Protein AF-A0A7S3NN44-F1 (afdb_monomer_lite)

Structure (mmCIF, N/CA/C/O backbone):
data_AF-A0A7S3NN44-F1
#
_entry.id   AF-A0A7S3NN44-F1
#
loop_
_atom_site.group_PDB
_atom_site.id
_atom_site.type_symbol
_atom_site.label_atom_id
_atom_site.label_alt_id
_atom_site.label_comp_id
_atom_site.label_asym_id
_atom_site.label_entity_id
_atom_site.label_seq_id
_atom_site.pdbx_PDB_ins_code
_atom_site.Cartn_x
_atom_site.Cartn_y
_atom_site.Cartn_z
_atom_site.occupancy
_atom_site.B_iso_or_equiv
_atom_site.auth_seq_id
_atom_site.auth_comp_id
_atom_site.auth_asym_id
_atom_site.auth_atom_id
_atom_site.pdbx_PDB_model_num
ATOM 1 N N . MET A 1 1 ? 10.316 -10.299 -21.339 1.00 71.69 1 MET A N 1
ATOM 2 C CA . MET A 1 1 ? 10.893 -10.496 -19.994 1.00 71.69 1 MET A CA 1
ATOM 3 C C . MET A 1 1 ? 9.792 -10.320 -18.966 1.00 71.69 1 MET A C 1
ATOM 5 O O . MET A 1 1 ? 9.072 -9.331 -19.040 1.00 71.69 1 MET A O 1
ATOM 9 N N . LEU A 1 2 ? 9.627 -11.278 -18.054 1.00 78.94 2 LEU A N 1
ATOM 10 C CA . LEU A 1 2 ? 8.636 -11.196 -16.979 1.00 78.94 2 LEU A CA 1
ATOM 11 C C . LEU A 1 2 ? 9.299 -10.657 -15.713 1.00 78.94 2 LEU A C 1
ATOM 13 O O . LEU A 1 2 ? 10.340 -11.169 -15.304 1.00 78.94 2 LEU A O 1
ATOM 17 N N . VAL A 1 3 ? 8.698 -9.635 -15.116 1.00 84.38 3 VAL A N 1
ATOM 18 C CA . VAL A 1 3 ? 9.180 -8.962 -13.909 1.00 84.38 3 VAL A CA 1
ATOM 19 C C . VAL A 1 3 ? 8.074 -9.005 -12.866 1.00 84.38 3 VAL A C 1
ATOM 21 O O . VAL A 1 3 ? 6.909 -8.789 -13.197 1.00 84.38 3 VAL A O 1
ATOM 24 N N . PHE A 1 4 ? 8.424 -9.290 -11.617 1.00 89.06 4 PHE A N 1
ATOM 25 C CA . PHE A 1 4 ? 7.470 -9.340 -10.516 1.00 89.06 4 PHE A CA 1
ATOM 26 C C . PHE A 1 4 ? 7.608 -8.079 -9.676 1.00 89.06 4 PHE A C 1
ATOM 28 O O . PHE A 1 4 ? 8.712 -7.716 -9.280 1.00 89.06 4 PHE A O 1
ATOM 35 N N . VAL A 1 5 ? 6.498 -7.406 -9.397 1.00 88.50 5 VAL A N 1
ATOM 36 C CA . VAL A 1 5 ? 6.502 -6.165 -8.620 1.00 88.50 5 VAL A CA 1
ATOM 37 C C . VAL A 1 5 ? 5.554 -6.295 -7.443 1.00 88.50 5 VAL A C 1
ATOM 39 O O . VAL A 1 5 ? 4.378 -6.603 -7.615 1.00 88.50 5 VAL A O 1
ATOM 42 N N . ARG A 1 6 ? 6.059 -6.031 -6.241 1.00 90.12 6 ARG A N 1
ATOM 43 C CA . ARG A 1 6 ? 5.271 -5.984 -5.012 1.00 90.12 6 ARG A CA 1
ATOM 44 C C . ARG A 1 6 ? 5.007 -4.530 -4.609 1.00 90.12 6 ARG A C 1
ATOM 46 O O . ARG A 1 6 ? 5.927 -3.714 -4.558 1.00 90.12 6 ARG A O 1
ATOM 53 N N . PHE A 1 7 ? 3.743 -4.235 -4.329 1.00 87.81 7 PHE A N 1
ATOM 54 C CA . PHE A 1 7 ? 3.228 -2.963 -3.822 1.00 87.81 7 PHE A CA 1
ATOM 55 C C . PHE A 1 7 ? 1.904 -3.219 -3.083 1.00 87.81 7 PHE A C 1
ATOM 57 O O . PHE A 1 7 ? 1.313 -4.285 -3.234 1.00 87.81 7 PHE A O 1
ATOM 64 N N . GLY A 1 8 ? 1.445 -2.256 -2.284 1.00 82.19 8 GLY A N 1
ATOM 65 C CA . GLY A 1 8 ? 0.231 -2.385 -1.481 1.00 82.19 8 GLY A CA 1
ATOM 66 C C . GLY A 1 8 ? 0.439 -3.276 -0.253 1.00 82.19 8 GLY A C 1
ATOM 67 O O . GLY A 1 8 ? 1.338 -3.046 0.554 1.00 82.19 8 GLY A O 1
ATOM 68 N N . ASP A 1 9 ? -0.396 -4.293 -0.093 1.00 79.06 9 ASP A N 1
ATOM 69 C CA . ASP A 1 9 ? -0.308 -5.207 1.046 1.00 79.06 9 ASP A CA 1
ATOM 70 C C . ASP A 1 9 ? 0.864 -6.190 0.879 1.00 79.06 9 ASP A C 1
ATOM 72 O O . ASP A 1 9 ? 0.951 -6.905 -0.122 1.00 79.06 9 ASP A O 1
ATOM 76 N N . LYS A 1 10 ? 1.768 -6.254 1.869 1.00 79.75 10 LYS A N 1
ATOM 77 C CA . LYS A 1 10 ? 2.906 -7.191 1.870 1.00 79.75 10 LYS A CA 1
ATOM 78 C C . LYS A 1 10 ? 2.492 -8.663 1.824 1.00 79.75 10 LYS A C 1
ATOM 80 O O . LYS A 1 10 ? 3.320 -9.476 1.403 1.00 79.75 10 LYS A O 1
ATOM 85 N N . SER A 1 11 ? 1.282 -8.997 2.280 1.00 79.94 11 SER A N 1
ATOM 86 C CA . SER A 1 11 ? 0.748 -10.364 2.292 1.00 79.94 11 SER A CA 1
ATOM 87 C C . SER A 1 11 ? 0.354 -10.860 0.895 1.00 79.94 11 SER A C 1
ATOM 89 O O . SER A 1 11 ? 0.333 -12.067 0.650 1.00 79.94 11 SER A O 1
ATOM 91 N N . LYS A 1 12 ? 0.083 -9.942 -0.044 1.00 81.56 12 LYS A N 1
ATOM 92 C CA . LYS A 1 12 ? -0.354 -10.273 -1.402 1.00 81.56 12 LYS A CA 1
ATOM 93 C C . LYS A 1 12 ? 0.812 -10.708 -2.286 1.00 81.56 12 LYS A C 1
ATOM 95 O O . LYS A 1 12 ? 1.961 -10.281 -2.133 1.00 81.56 12 LYS A O 1
ATOM 100 N N . GLU A 1 13 ? 0.496 -11.562 -3.256 1.00 85.38 13 GLU A N 1
ATOM 101 C CA . GLU A 1 13 ? 1.474 -12.002 -4.244 1.00 85.38 13 GLU A CA 1
ATOM 102 C C . GLU A 1 13 ? 1.961 -10.829 -5.114 1.00 85.38 13 GLU A C 1
ATOM 104 O O . GLU A 1 13 ? 1.172 -9.948 -5.471 1.00 85.38 13 GLU A O 1
ATOM 109 N N . PRO A 1 14 ? 3.254 -10.802 -5.494 1.00 87.06 14 PRO A N 1
ATOM 110 C CA . PRO A 1 14 ? 3.762 -9.820 -6.439 1.00 87.06 14 PRO A CA 1
ATOM 111 C C . PRO A 1 14 ? 3.017 -9.878 -7.775 1.00 87.06 14 PRO A C 1
ATOM 113 O O . PRO A 1 14 ? 2.780 -10.946 -8.339 1.00 87.06 14 PRO A O 1
ATOM 116 N N . VAL A 1 15 ? 2.733 -8.713 -8.342 1.00 86.69 15 VAL A N 1
ATOM 117 C CA . VAL A 1 15 ? 2.124 -8.603 -9.661 1.00 86.69 15 VAL A CA 1
ATOM 118 C C . VAL A 1 15 ? 3.152 -8.954 -10.729 1.00 86.69 15 VAL A C 1
ATOM 120 O O . VAL A 1 15 ? 4.187 -8.299 -10.852 1.00 86.69 15 VAL A O 1
ATOM 123 N N . MET A 1 16 ? 2.844 -9.967 -11.537 1.00 87.00 16 MET A N 1
ATOM 124 C CA . MET A 1 16 ? 3.628 -10.308 -12.721 1.00 87.00 16 MET A CA 1
ATOM 125 C C . MET A 1 16 ? 3.337 -9.326 -13.856 1.00 87.00 16 MET A C 1
ATOM 127 O O . MET A 1 16 ? 2.182 -9.103 -14.222 1.00 87.00 16 MET A O 1
ATOM 131 N N . LEU A 1 17 ? 4.392 -8.779 -14.448 1.00 78.88 17 LEU A N 1
ATOM 132 C CA . LEU A 1 17 ? 4.319 -7.794 -15.517 1.00 78.88 17 LEU A CA 1
ATOM 133 C C . LEU A 1 17 ? 5.283 -8.144 -16.641 1.00 78.88 17 LEU A C 1
ATOM 135 O O . LEU A 1 17 ? 6.355 -8.706 -16.421 1.00 78.88 17 LEU A O 1
ATOM 139 N N . ASN A 1 18 ? 4.909 -7.787 -17.864 1.00 77.06 18 ASN A N 1
ATOM 140 C CA . ASN A 1 18 ? 5.749 -8.004 -19.030 1.00 77.06 18 ASN A CA 1
ATOM 141 C C . ASN A 1 18 ? 6.536 -6.731 -19.352 1.00 77.06 18 ASN A C 1
ATOM 143 O O . ASN A 1 18 ? 5.965 -5.763 -19.839 1.00 77.06 18 ASN A O 1
ATOM 147 N N . ALA A 1 19 ? 7.851 -6.755 -19.147 1.00 66.38 19 ALA A N 1
ATOM 148 C CA . ALA A 1 19 ? 8.748 -5.643 -19.465 1.00 66.38 19 ALA A CA 1
ATOM 149 C C . ALA A 1 19 ? 8.978 -5.442 -20.980 1.00 66.38 19 ALA A C 1
ATOM 151 O O . ALA A 1 19 ? 9.789 -4.610 -21.379 1.00 66.38 19 ALA A O 1
ATOM 152 N N . ASN A 1 20 ? 8.288 -6.203 -21.840 1.00 68.06 20 ASN A N 1
ATOM 153 C CA . ASN A 1 20 ? 8.284 -5.961 -23.283 1.00 68.06 20 ASN A CA 1
ATOM 154 C C . ASN A 1 20 ? 7.407 -4.758 -23.692 1.00 68.06 20 ASN A C 1
ATOM 156 O O . ASN A 1 20 ? 7.461 -4.374 -24.859 1.00 68.06 20 ASN A O 1
ATOM 160 N N . CYS A 1 21 ? 6.608 -4.167 -22.792 1.00 64.69 21 CYS A N 1
ATOM 161 C CA . CYS A 1 21 ? 5.973 -2.872 -23.053 1.00 64.69 21 CYS A CA 1
ATOM 162 C C . CYS A 1 21 ? 6.987 -1.723 -22.928 1.00 64.69 21 CYS A C 1
ATOM 164 O O . CYS A 1 21 ? 8.031 -1.862 -22.289 1.00 64.69 21 CYS A O 1
ATOM 166 N N . ASP A 1 22 ? 6.692 -0.582 -23.556 1.00 63.97 22 ASP A N 1
ATOM 167 C CA . ASP A 1 22 ? 7.477 0.636 -23.352 1.00 63.97 22 ASP A CA 1
ATOM 168 C C . ASP A 1 22 ? 7.563 0.947 -21.856 1.00 63.97 22 ASP A C 1
ATOM 170 O O . ASP A 1 22 ? 6.548 0.951 -21.167 1.00 63.97 22 ASP A O 1
ATOM 174 N N . CYS A 1 23 ? 8.763 1.191 -21.332 1.00 67.31 23 CYS A N 1
ATOM 175 C CA . CYS A 1 23 ? 8.961 1.280 -19.884 1.00 67.31 23 CYS A CA 1
ATOM 176 C C . CYS A 1 23 ? 8.265 2.489 -19.240 1.00 67.31 23 CYS A C 1
ATOM 178 O O . CYS A 1 23 ? 7.946 2.442 -18.057 1.00 67.31 23 CYS A O 1
ATOM 180 N N . ASP A 1 24 ? 7.961 3.518 -20.032 1.00 65.38 24 ASP A N 1
ATOM 181 C CA . ASP A 1 24 ? 7.076 4.617 -19.631 1.00 65.38 24 ASP A CA 1
ATOM 182 C C . ASP A 1 24 ? 5.651 4.099 -19.386 1.00 65.38 24 ASP A C 1
ATOM 184 O O . ASP A 1 24 ? 5.071 4.316 -18.329 1.00 65.38 24 ASP A O 1
ATOM 188 N N . ILE A 1 25 ? 5.133 3.286 -20.313 1.00 73.88 25 ILE A N 1
ATOM 189 C CA . ILE A 1 25 ? 3.834 2.611 -20.183 1.00 73.88 25 ILE A CA 1
ATOM 190 C C . ILE A 1 25 ? 3.861 1.607 -19.022 1.00 73.88 25 ILE A C 1
ATOM 192 O O . ILE A 1 25 ? 2.864 1.448 -18.324 1.00 73.88 25 ILE A O 1
ATOM 196 N N . PHE A 1 26 ? 4.989 0.928 -18.800 1.00 75.38 26 PHE A N 1
ATOM 197 C CA . PHE A 1 26 ? 5.185 0.011 -17.676 1.00 75.38 26 PHE A CA 1
ATOM 198 C C . PHE A 1 26 ? 5.068 0.733 -16.330 1.00 75.38 26 PHE A C 1
ATOM 200 O O . PHE A 1 26 ? 4.289 0.303 -15.481 1.00 75.38 26 PHE A O 1
ATOM 207 N N . LEU A 1 27 ? 5.811 1.830 -16.148 1.00 76.69 27 LEU A N 1
ATOM 208 C CA . LEU A 1 27 ? 5.773 2.647 -14.936 1.00 76.69 27 LEU A CA 1
ATOM 209 C C . LEU A 1 27 ? 4.377 3.231 -14.715 1.00 76.69 27 LEU A C 1
ATOM 211 O O . LEU A 1 27 ? 3.802 3.021 -13.649 1.00 76.69 27 LEU A O 1
ATOM 215 N N . ASP A 1 28 ? 3.789 3.857 -15.735 1.00 76.94 28 ASP A N 1
ATOM 216 C CA . ASP A 1 28 ? 2.441 4.428 -15.663 1.00 76.94 28 ASP A CA 1
ATOM 217 C C . ASP A 1 28 ? 1.382 3.373 -15.322 1.00 76.94 28 ASP A C 1
ATOM 219 O O . ASP A 1 28 ? 0.484 3.612 -14.511 1.00 76.94 28 ASP A O 1
ATOM 223 N N . PHE A 1 29 ? 1.474 2.180 -15.917 1.00 79.06 29 PHE A N 1
ATOM 224 C CA . PHE A 1 29 ? 0.557 1.080 -15.634 1.00 79.06 29 PHE A CA 1
ATOM 225 C C . PHE A 1 29 ? 0.664 0.613 -14.180 1.00 79.06 29 PHE A C 1
ATOM 227 O O . PHE A 1 29 ? -0.356 0.440 -13.510 1.00 79.06 29 PHE A O 1
ATOM 234 N N . ILE A 1 30 ? 1.888 0.424 -13.685 1.00 79.75 30 ILE A N 1
ATOM 235 C CA . ILE A 1 30 ? 2.142 0.006 -12.303 1.00 79.75 30 ILE A CA 1
ATOM 236 C C . ILE A 1 30 ? 1.647 1.054 -11.331 1.00 79.75 30 ILE A C 1
ATOM 238 O O . ILE A 1 30 ? 1.011 0.703 -10.346 1.00 79.75 30 ILE A O 1
ATOM 242 N N . LEU A 1 31 ? 1.887 2.327 -11.626 1.00 78.44 31 LEU A N 1
ATOM 243 C CA . LEU A 1 31 ? 1.421 3.436 -10.812 1.00 78.44 31 LEU A CA 1
ATOM 244 C C . LEU A 1 31 ? -0.099 3.471 -10.746 1.00 78.44 31 LEU A C 1
ATOM 246 O O . LEU A 1 31 ? -0.653 3.481 -9.653 1.00 78.44 31 LEU A O 1
ATOM 250 N N . ARG A 1 32 ? -0.791 3.387 -11.888 1.00 79.75 32 ARG A N 1
ATOM 251 C CA . ARG A 1 32 ? -2.261 3.306 -11.911 1.00 79.75 32 ARG A CA 1
ATOM 252 C C . ARG A 1 32 ? -2.773 2.109 -11.119 1.00 79.75 32 ARG A C 1
ATOM 254 O O . ARG A 1 32 ? -3.763 2.233 -10.402 1.00 79.75 32 ARG A O 1
ATOM 261 N N . LYS A 1 33 ? -2.112 0.955 -11.238 1.00 82.44 33 LYS A N 1
ATOM 262 C CA . LYS A 1 33 ? -2.494 -0.253 -10.505 1.00 82.44 33 LYS A CA 1
ATOM 263 C C . LYS A 1 33 ? -2.249 -0.105 -9.001 1.00 82.44 33 LYS A C 1
ATOM 265 O O . LYS A 1 33 ? -3.148 -0.417 -8.230 1.00 82.44 33 LYS A O 1
ATOM 270 N N . ALA A 1 34 ? -1.097 0.420 -8.597 1.00 79.56 34 ALA A N 1
ATOM 271 C CA . ALA A 1 34 ? -0.750 0.682 -7.205 1.00 79.56 34 ALA A CA 1
ATOM 272 C C . ALA A 1 34 ? -1.694 1.706 -6.571 1.00 79.56 34 ALA A C 1
ATOM 274 O O . ALA A 1 34 ? -2.226 1.450 -5.500 1.00 79.56 34 ALA A O 1
ATOM 275 N N . VAL A 1 35 ? -1.976 2.817 -7.258 1.00 78.88 35 VAL A N 1
ATOM 276 C CA . VAL A 1 35 ? -2.961 3.811 -6.810 1.00 78.88 35 VAL A CA 1
ATOM 277 C C . VAL A 1 35 ? -4.332 3.161 -6.653 1.00 78.88 35 VAL A C 1
ATOM 279 O O . VAL A 1 35 ? -4.926 3.284 -5.592 1.00 78.88 35 VAL A O 1
ATOM 282 N N . LYS A 1 36 ? -4.810 2.401 -7.646 1.00 82.19 36 LYS A N 1
ATOM 283 C CA . LYS A 1 36 ? -6.123 1.743 -7.578 1.00 82.19 36 LYS A CA 1
ATOM 284 C C . LYS A 1 36 ? -6.219 0.719 -6.443 1.00 82.19 36 LYS A C 1
ATOM 286 O O . LYS A 1 36 ? -7.221 0.689 -5.733 1.00 82.19 36 LYS A O 1
ATOM 291 N N . GLU A 1 37 ? -5.220 -0.149 -6.292 1.00 79.44 37 GLU A N 1
ATOM 292 C CA . GLU A 1 37 ? -5.214 -1.165 -5.233 1.00 79.44 37 GLU A CA 1
ATOM 293 C C . GLU A 1 37 ? -5.135 -0.524 -3.853 1.00 79.44 37 GLU A C 1
ATOM 295 O O . GLU A 1 37 ? -5.861 -0.934 -2.948 1.00 79.44 37 GLU A O 1
ATOM 300 N N . THR A 1 38 ? -4.327 0.524 -3.704 1.00 71.62 38 THR A N 1
ATOM 301 C CA . THR A 1 38 ? -4.251 1.253 -2.446 1.00 71.62 38 THR A CA 1
ATOM 302 C C . THR A 1 38 ? -5.505 2.085 -2.186 1.00 71.62 38 THR A C 1
ATOM 304 O O . THR A 1 38 ? -5.937 2.148 -1.048 1.00 71.62 38 THR A O 1
ATOM 307 N N . GLU A 1 39 ? -6.157 2.685 -3.183 1.00 77.38 39 GLU A N 1
ATOM 308 C CA . GLU A 1 39 ? -7.447 3.363 -2.985 1.00 77.38 39 GLU A CA 1
ATOM 309 C C . GLU A 1 39 ? -8.536 2.384 -2.541 1.00 77.38 39 GLU A C 1
ATOM 311 O O . GLU A 1 39 ? -9.288 2.680 -1.613 1.00 77.38 39 GLU A O 1
ATOM 316 N N . SER A 1 40 ? -8.604 1.205 -3.170 1.00 80.62 40 SER A N 1
ATOM 317 C CA . SER A 1 40 ? -9.497 0.127 -2.729 1.00 80.62 40 SER A CA 1
ATOM 318 C C . SER A 1 40 ? -9.208 -0.245 -1.277 1.00 80.62 40 SER A C 1
ATOM 320 O O . SER A 1 40 ? -10.122 -0.317 -0.462 1.00 80.62 40 SER A O 1
ATOM 322 N N . PHE A 1 41 ? -7.927 -0.394 -0.939 1.00 73.8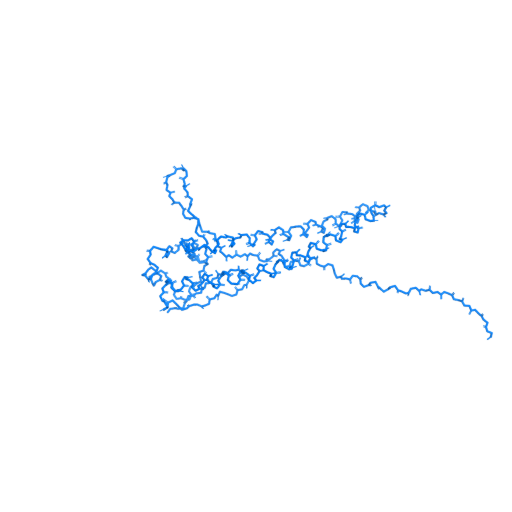8 41 PHE A N 1
ATOM 323 C CA . PHE A 1 41 ? -7.492 -0.697 0.416 1.00 73.88 41 PHE A CA 1
ATOM 324 C C . PHE A 1 41 ? -7.818 0.426 1.410 1.00 73.88 41 PHE A C 1
ATOM 326 O O . PHE A 1 41 ? -8.329 0.157 2.489 1.00 73.88 41 PHE A O 1
ATOM 333 N N . ALA A 1 42 ? -7.575 1.689 1.062 1.00 72.94 42 ALA A N 1
ATOM 334 C CA . ALA A 1 42 ? -7.862 2.835 1.913 1.00 72.94 42 ALA A CA 1
ATOM 335 C C . ALA A 1 42 ? -9.357 2.917 2.234 1.00 72.94 42 ALA A C 1
ATOM 337 O O . ALA A 1 42 ? -9.705 3.165 3.381 1.00 72.94 42 ALA A O 1
ATOM 338 N N . ARG A 1 43 ? -10.231 2.621 1.261 1.00 79.12 43 ARG A N 1
ATOM 339 C CA . ARG A 1 43 ? -11.682 2.527 1.484 1.00 79.12 43 ARG A CA 1
ATOM 340 C C . ARG A 1 43 ? -12.055 1.372 2.409 1.00 79.12 43 ARG A C 1
ATOM 342 O O . ARG A 1 43 ? -12.865 1.555 3.309 1.00 79.12 43 ARG A O 1
ATOM 349 N N . GLU A 1 44 ? -11.465 0.193 2.213 1.00 79.19 44 GLU A N 1
ATOM 350 C CA . GLU A 1 44 ? -11.665 -0.945 3.123 1.00 79.19 44 GLU A CA 1
ATOM 351 C C . GLU A 1 44 ? -11.235 -0.594 4.555 1.00 79.19 44 GLU A C 1
ATOM 353 O O . GLU A 1 44 ? -11.968 -0.866 5.502 1.00 79.19 44 GLU A O 1
ATOM 358 N N . ARG A 1 45 ? -10.088 0.074 4.721 1.00 72.75 45 ARG A N 1
ATOM 359 C CA . ARG A 1 45 ? -9.581 0.485 6.037 1.00 72.75 45 ARG A CA 1
ATOM 360 C C . ARG A 1 45 ? -10.362 1.634 6.654 1.00 72.75 45 ARG A C 1
ATOM 362 O O . ARG A 1 45 ? -10.487 1.673 7.867 1.00 72.75 45 ARG A O 1
ATOM 369 N N . GLU A 1 46 ? -10.877 2.564 5.860 1.00 77.06 46 GLU A N 1
ATOM 370 C CA . GLU A 1 46 ? -11.758 3.625 6.352 1.00 77.06 46 GLU A CA 1
ATOM 371 C C . GLU A 1 46 ? -13.043 3.023 6.929 1.00 77.06 46 GLU A C 1
ATOM 373 O O . GLU A 1 46 ? -13.475 3.422 8.008 1.00 77.06 46 GLU A O 1
ATOM 378 N N . ASN A 1 47 ? -13.593 1.992 6.281 1.00 80.38 47 ASN A N 1
ATOM 379 C CA . ASN A 1 47 ? -14.729 1.246 6.820 1.00 80.38 47 ASN A CA 1
ATOM 380 C C . ASN A 1 47 ? -14.376 0.549 8.141 1.00 80.38 47 ASN A C 1
ATOM 382 O O . ASN A 1 47 ? -15.095 0.721 9.121 1.00 80.38 47 ASN A O 1
ATOM 386 N N . GLU A 1 48 ? -13.249 -0.164 8.207 1.00 78.00 48 GLU A N 1
ATOM 387 C CA . GLU A 1 48 ? -12.799 -0.800 9.454 1.00 78.00 48 GLU A CA 1
ATOM 388 C C . GLU A 1 48 ? -12.493 0.218 10.561 1.00 78.00 48 GLU A C 1
ATOM 390 O O . GLU A 1 48 ? -12.804 -0.013 11.726 1.00 78.00 48 GLU A O 1
ATOM 395 N N . MET A 1 49 ? -11.914 1.369 10.218 1.00 74.88 49 MET A N 1
ATOM 396 C CA . MET A 1 49 ? -11.659 2.454 11.161 1.00 74.88 49 MET A CA 1
ATOM 397 C C . MET A 1 49 ? -12.972 3.015 11.710 1.00 74.88 49 MET A C 1
ATOM 399 O O . MET A 1 49 ? -13.059 3.258 12.910 1.00 74.88 49 MET A O 1
ATOM 403 N N . ASN A 1 50 ? -13.991 3.186 10.865 1.00 78.44 50 ASN A N 1
ATOM 404 C CA . ASN A 1 50 ? -15.317 3.629 11.292 1.00 78.44 50 ASN A CA 1
ATOM 405 C C . ASN A 1 50 ? -15.992 2.596 12.209 1.00 78.44 50 ASN A C 1
ATOM 407 O O . ASN A 1 50 ? -16.623 2.976 13.195 1.00 78.44 50 ASN A O 1
ATOM 411 N N . GLU A 1 51 ? -15.833 1.300 11.925 1.00 83.06 51 GLU A N 1
ATOM 412 C CA . GLU A 1 51 ? -16.306 0.216 12.796 1.00 83.06 51 GLU A CA 1
ATOM 413 C C . GLU A 1 51 ? -15.594 0.240 14.154 1.00 83.06 51 GLU A C 1
ATOM 415 O O . GLU A 1 51 ? -16.246 0.226 15.198 1.00 83.06 51 GLU A O 1
ATOM 420 N N . ILE A 1 52 ? -14.264 0.352 14.147 1.00 75.75 52 ILE A N 1
ATOM 421 C CA . ILE A 1 52 ? -13.443 0.474 15.353 1.00 75.75 52 ILE A CA 1
ATOM 422 C C . ILE A 1 52 ? -13.833 1.718 16.160 1.00 75.75 52 ILE A C 1
ATOM 424 O O . ILE A 1 52 ? -13.970 1.645 17.378 1.00 75.75 52 ILE A O 1
ATOM 428 N N . GLU A 1 53 ? -14.039 2.862 15.508 1.00 78.38 53 GLU A N 1
ATOM 429 C CA . GLU A 1 53 ? -14.423 4.104 16.177 1.00 78.38 53 GLU A CA 1
ATOM 430 C C . GLU A 1 53 ? -15.824 4.006 16.795 1.00 78.38 53 GLU A C 1
ATOM 432 O O . GLU A 1 53 ? -16.050 4.524 17.890 1.00 78.38 53 GLU A O 1
ATOM 437 N N . ALA A 1 54 ? -16.755 3.311 16.137 1.00 82.88 54 ALA A N 1
ATOM 438 C CA . ALA A 1 54 ? -18.073 3.034 16.697 1.00 82.88 54 ALA A CA 1
ATOM 439 C C . ALA A 1 54 ? -17.980 2.150 17.952 1.00 82.88 54 ALA A C 1
ATOM 441 O O . ALA A 1 54 ? -18.608 2.472 18.962 1.00 82.88 54 ALA A O 1
ATOM 442 N N . VAL A 1 55 ? -17.160 1.091 17.916 1.00 80.81 55 VAL A N 1
ATOM 443 C CA . VAL A 1 55 ? -16.903 0.223 19.080 1.00 80.81 55 VAL A CA 1
ATOM 444 C C . VAL A 1 55 ? -16.250 1.015 20.209 1.00 80.81 55 VAL A C 1
ATOM 446 O O . VAL A 1 55 ? -16.725 0.965 21.338 1.00 80.81 55 VAL A O 1
ATOM 449 N N . LEU A 1 56 ? -15.224 1.812 19.910 1.00 78.44 56 LEU A N 1
ATOM 450 C CA . LEU A 1 56 ? -14.515 2.614 20.905 1.00 78.44 56 LEU A CA 1
ATOM 451 C C . LEU A 1 56 ? -15.446 3.634 21.578 1.00 78.44 56 LEU A C 1
ATOM 453 O O . LEU A 1 56 ? -15.425 3.775 22.797 1.00 78.44 56 LEU A O 1
ATOM 457 N N . LYS A 1 57 ? -16.315 4.309 20.812 1.00 82.56 57 LYS A N 1
ATOM 458 C CA . LYS A 1 57 ? -17.333 5.219 21.368 1.00 82.56 57 LYS A CA 1
ATOM 459 C C . LYS A 1 57 ? -18.339 4.487 22.253 1.00 82.56 57 LYS A C 1
ATOM 461 O O . LYS A 1 57 ? -18.718 5.015 23.296 1.00 82.56 57 LYS A O 1
ATOM 466 N N . GLN A 1 58 ? -18.765 3.291 21.848 1.00 82.94 58 GLN A N 1
ATOM 467 C CA . GLN A 1 58 ? -19.674 2.475 22.646 1.00 82.94 58 GLN A CA 1
ATOM 468 C C . GLN A 1 58 ? -19.011 2.027 23.955 1.00 82.94 58 GLN A C 1
ATOM 470 O O . GLN A 1 58 ? -19.594 2.223 25.016 1.00 82.94 58 GLN A O 1
ATOM 475 N N . GLU A 1 59 ? -17.795 1.482 23.901 1.00 78.12 59 GLU A N 1
ATOM 476 C CA . GLU A 1 59 ? -17.078 1.013 25.089 1.00 78.12 59 GLU A CA 1
ATOM 477 C C . GLU A 1 59 ? -16.751 2.150 26.060 1.00 78.12 59 GLU A C 1
ATOM 479 O O . GLU A 1 59 ? -16.897 1.964 27.266 1.00 78.12 59 GLU A O 1
ATOM 484 N N . ILE A 1 60 ? -16.377 3.338 25.565 1.00 78.94 60 ILE A N 1
ATOM 485 C CA . ILE A 1 60 ? -16.180 4.529 26.408 1.00 78.94 60 ILE A CA 1
ATOM 486 C C . ILE A 1 60 ? -17.491 4.917 27.099 1.00 78.94 60 ILE A C 1
ATOM 488 O O . ILE A 1 60 ? -17.503 5.095 28.314 1.00 78.94 60 ILE A O 1
ATOM 492 N N . SER A 1 61 ? -18.606 4.977 26.363 1.00 81.75 61 SER A N 1
ATOM 493 C CA . SER A 1 61 ? -19.913 5.311 26.943 1.00 81.75 61 SER A CA 1
ATOM 494 C C . SER A 1 61 ? -20.380 4.273 27.970 1.00 81.75 61 SER A C 1
ATOM 496 O O . SER A 1 61 ? -20.925 4.633 29.012 1.00 81.75 61 SER A O 1
ATOM 498 N N . GLU A 1 62 ? -20.136 2.984 27.720 1.00 79.38 62 GLU A N 1
ATOM 499 C CA . GLU A 1 62 ? -20.400 1.916 28.687 1.00 79.38 62 GLU A CA 1
ATOM 500 C C . GLU A 1 62 ? -19.490 2.023 29.916 1.00 79.38 62 GLU A C 1
ATOM 502 O O . GLU A 1 62 ? -19.923 1.737 31.027 1.00 79.38 62 GLU A O 1
ATOM 507 N N 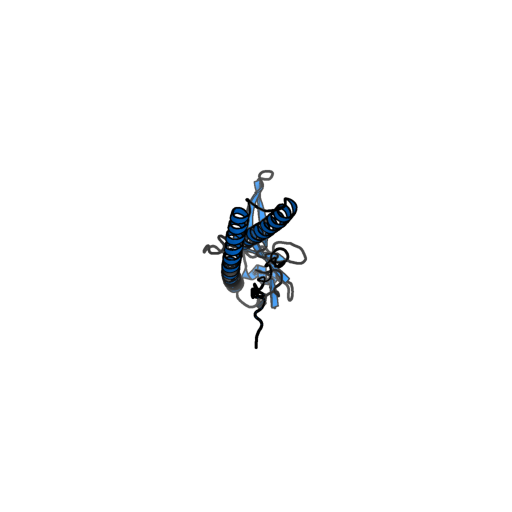. LEU A 1 63 ? -18.233 2.435 29.755 1.00 73.06 63 LEU A N 1
ATOM 508 C CA . LEU A 1 63 ? -17.312 2.616 30.875 1.00 73.06 63 L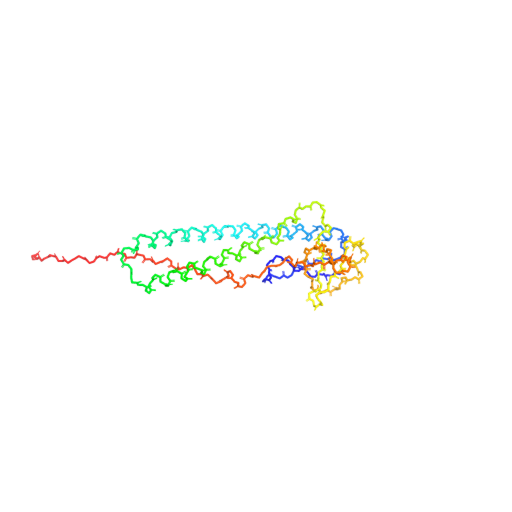EU A CA 1
ATOM 509 C C . LEU A 1 63 ? -17.729 3.805 31.752 1.00 73.06 63 LEU A C 1
ATOM 511 O O . LEU A 1 63 ? -17.754 3.661 32.971 1.00 73.06 63 LEU A O 1
ATOM 515 N N . GLU A 1 64 ? -18.141 4.922 31.147 1.00 75.19 64 GLU A N 1
ATOM 516 C CA . GLU A 1 64 ? -18.687 6.098 31.843 1.00 75.19 64 GLU A CA 1
ATOM 517 C C . GLU A 1 64 ? -20.011 5.781 32.563 1.00 75.19 64 GLU A C 1
ATOM 519 O O . GLU A 1 64 ? -20.215 6.173 33.711 1.00 75.19 64 GLU A O 1
ATOM 524 N N . ALA A 1 65 ? -20.908 5.014 31.933 1.00 72.31 65 ALA A N 1
ATOM 525 C CA . ALA A 1 65 ? -22.198 4.649 32.523 1.00 72.31 65 ALA A CA 1
ATOM 526 C C . ALA A 1 65 ? -22.076 3.703 33.731 1.00 72.31 65 ALA A C 1
ATOM 528 O O . ALA A 1 65 ? -22.947 3.691 34.601 1.00 72.31 65 ALA A O 1
ATOM 529 N N . VAL A 1 66 ? -21.013 2.898 33.787 1.00 65.00 66 VAL A N 1
ATOM 530 C CA . VAL A 1 66 ? -20.789 1.910 34.853 1.00 65.00 66 VAL A CA 1
ATOM 531 C C . VAL A 1 66 ? -19.708 2.392 35.846 1.00 65.00 66 VAL A C 1
ATOM 533 O O . VAL A 1 66 ? -19.395 1.710 36.823 1.00 65.00 66 VAL A O 1
ATOM 536 N N . GLU A 1 67 ? -19.202 3.622 35.688 1.00 59.19 67 GLU A N 1
ATOM 537 C CA . GLU A 1 67 ? -18.186 4.233 36.561 1.00 59.19 67 GLU A CA 1
ATOM 538 C C . GLU A 1 67 ? -18.650 4.401 38.025 1.00 59.19 67 GLU A C 1
ATOM 540 O O . GLU A 1 67 ? -17.837 4.619 38.920 1.00 59.19 67 GLU A O 1
ATOM 545 N N . GLN A 1 68 ? -19.946 4.212 38.296 1.00 55.72 68 GLN A N 1
ATOM 546 C CA . GLN A 1 68 ? -20.520 4.220 39.643 1.00 55.72 68 GLN A CA 1
ATOM 547 C C . GLN A 1 68 ? -20.512 2.853 40.366 1.00 55.72 68 GLN A C 1
ATOM 549 O O . GLN A 1 68 ? -20.837 2.829 41.551 1.00 55.72 68 GLN A O 1
ATOM 554 N N . CYS A 1 69 ? -20.134 1.732 39.721 1.00 53.78 69 CYS A N 1
ATOM 555 C CA . CYS A 1 69 ? -20.300 0.379 40.301 1.00 53.78 69 CYS A CA 1
ATOM 556 C C . CYS A 1 69 ? -19.188 -0.668 40.007 1.00 53.78 69 CYS A C 1
ATOM 558 O O . CYS A 1 69 ? -19.398 -1.834 40.336 1.00 53.78 69 CYS A O 1
ATOM 560 N N . ILE A 1 70 ? -18.043 -0.327 39.394 1.00 57.84 70 ILE A N 1
ATOM 561 C CA . ILE A 1 70 ? -17.040 -1.325 38.932 1.00 57.84 70 ILE A CA 1
ATOM 562 C C . ILE A 1 70 ? -15.829 -1.485 39.875 1.00 57.84 70 ILE A C 1
ATOM 564 O O . ILE A 1 70 ? -15.242 -0.497 40.316 1.00 57.84 70 ILE A O 1
ATOM 568 N N . ASP A 1 71 ? -15.411 -2.741 40.092 1.00 64.38 71 ASP A N 1
ATOM 569 C CA . ASP A 1 71 ? -14.135 -3.150 40.705 1.00 64.38 71 ASP A CA 1
ATOM 570 C C . ASP A 1 71 ? -12.915 -2.711 39.865 1.00 64.38 71 ASP A C 1
ATOM 572 O O . ASP A 1 71 ? -12.889 -2.825 38.638 1.00 64.38 71 ASP A O 1
ATOM 576 N N . THR A 1 72 ? -11.847 -2.244 40.517 1.00 71.75 72 THR A N 1
ATOM 577 C CA . THR A 1 72 ? -10.664 -1.639 39.862 1.00 71.75 72 THR A CA 1
ATOM 578 C C . THR A 1 72 ? -9.995 -2.524 38.800 1.00 71.75 72 THR A C 1
ATOM 580 O O . THR A 1 72 ? -9.453 -2.008 37.822 1.00 71.75 72 THR A O 1
ATOM 583 N N . THR A 1 73 ? -10.078 -3.848 38.933 1.00 72.81 73 THR A N 1
ATOM 584 C CA . THR A 1 73 ? -9.503 -4.835 38.005 1.00 72.81 73 THR A CA 1
ATOM 585 C C . THR A 1 73 ? -10.240 -4.933 36.667 1.00 72.81 73 THR A C 1
ATOM 587 O O . THR A 1 73 ? -9.595 -5.070 35.626 1.00 72.81 73 THR A O 1
ATOM 590 N N . GLU A 1 74 ? -11.570 -4.824 36.648 1.00 70.44 74 GLU A N 1
ATOM 591 C CA . GLU A 1 74 ? -12.346 -4.802 35.398 1.00 70.44 74 GLU A CA 1
ATOM 592 C C . GLU A 1 74 ? -12.107 -3.499 34.625 1.00 70.44 74 GLU A C 1
ATOM 594 O O . GLU A 1 74 ? -12.019 -3.503 33.393 1.00 70.44 74 GLU A O 1
ATOM 599 N N . LYS A 1 75 ? -11.914 -2.385 35.346 1.00 69.50 75 LYS A N 1
ATOM 600 C CA . LYS A 1 75 ? -11.539 -1.097 34.746 1.00 69.50 75 LYS A CA 1
ATOM 601 C C . LYS A 1 75 ? -10.175 -1.185 34.057 1.00 69.50 75 LYS A C 1
ATOM 603 O O . LYS A 1 75 ? -10.046 -0.760 32.913 1.00 69.50 75 LYS A O 1
ATOM 608 N N . GLU A 1 76 ? -9.178 -1.795 34.699 1.00 76.69 76 GLU A N 1
ATOM 609 C CA . GLU A 1 76 ? -7.850 -2.001 34.100 1.00 76.69 76 GLU A CA 1
ATOM 610 C C . GLU A 1 76 ? -7.881 -2.886 32.845 1.00 76.69 76 GLU A C 1
ATOM 612 O O . GLU A 1 76 ? -7.164 -2.615 31.878 1.00 76.69 76 GLU A O 1
ATOM 617 N N . GLN A 1 77 ? -8.710 -3.935 32.825 1.00 77.06 77 GLN A N 1
ATOM 618 C CA . GLN A 1 77 ? -8.862 -4.790 31.644 1.00 77.06 77 GLN A CA 1
ATOM 619 C C . GLN A 1 77 ? -9.496 -4.037 30.469 1.00 77.06 77 GLN A C 1
ATOM 621 O O . GLN A 1 77 ? -8.980 -4.121 29.353 1.00 77.06 77 GLN A O 1
ATOM 626 N N . LYS A 1 78 ? -10.551 -3.250 30.720 1.00 73.31 78 LYS A N 1
ATOM 627 C CA . LYS A 1 78 ? -11.179 -2.414 29.687 1.00 73.31 78 LYS A CA 1
ATOM 628 C C . LYS A 1 78 ? -10.234 -1.335 29.153 1.00 73.31 78 LYS A C 1
ATOM 630 O O . LYS A 1 78 ? -10.176 -1.117 27.949 1.00 73.31 78 LYS A O 1
ATOM 635 N N . VAL A 1 79 ? -9.431 -0.702 30.012 1.00 77.94 79 VAL A N 1
ATOM 636 C CA . VAL A 1 79 ? -8.427 0.288 29.572 1.00 77.94 79 VAL A CA 1
ATOM 637 C C . VAL A 1 79 ? -7.389 -0.348 28.642 1.00 77.94 79 VAL A C 1
ATOM 639 O O . VAL A 1 79 ? -7.092 0.210 27.589 1.00 77.94 79 VAL A O 1
ATOM 642 N N . LYS A 1 80 ? -6.892 -1.552 28.958 1.00 79.50 80 LYS A N 1
ATOM 643 C CA . LYS A 1 80 ? -5.963 -2.281 28.072 1.00 79.50 80 LYS A CA 1
ATOM 644 C C . LYS A 1 80 ? -6.592 -2.641 26.723 1.00 79.50 80 LYS A C 1
ATOM 646 O O . LYS A 1 80 ? -5.906 -2.599 25.700 1.00 79.50 80 LYS A O 1
ATOM 651 N N . GLN A 1 81 ? -7.880 -2.986 26.708 1.00 77.56 81 GLN A N 1
ATOM 652 C CA . GLN A 1 81 ? -8.622 -3.218 25.466 1.00 77.56 81 GLN A CA 1
ATOM 653 C C . GLN A 1 81 ? -8.705 -1.931 24.633 1.00 77.56 81 GLN A C 1
ATOM 655 O O . GLN A 1 81 ? -8.295 -1.940 23.474 1.00 77.56 81 GLN A O 1
ATOM 660 N N . LEU A 1 82 ? -9.081 -0.799 25.230 1.00 76.81 82 LEU A N 1
ATOM 661 C CA . LEU A 1 82 ? -9.119 0.497 24.539 1.00 76.81 82 LEU A CA 1
ATOM 662 C C . LEU A 1 82 ? -7.749 0.919 23.981 1.00 76.81 82 LEU A C 1
ATOM 664 O O . LEU A 1 82 ? -7.662 1.372 22.839 1.00 76.81 82 LEU A O 1
ATOM 668 N N . GLU A 1 83 ? -6.663 0.721 24.734 1.00 79.12 83 GLU A N 1
ATOM 669 C CA . GLU A 1 83 ? -5.299 0.993 24.255 1.00 79.12 83 GLU A CA 1
ATOM 670 C C . GLU A 1 83 ? -4.921 0.131 23.045 1.00 79.12 83 GLU A C 1
ATOM 672 O O . GLU A 1 83 ? -4.261 0.601 22.114 1.00 79.12 83 GLU A O 1
ATOM 677 N N . SER A 1 84 ? -5.334 -1.138 23.039 1.00 78.88 84 SER A N 1
ATOM 678 C CA . SER A 1 84 ? -5.075 -2.042 21.917 1.00 78.88 84 SER A CA 1
ATOM 679 C C . SER A 1 84 ? -5.835 -1.623 20.655 1.00 78.88 84 SER A C 1
ATOM 681 O O . SER A 1 84 ? -5.249 -1.580 19.572 1.00 78.88 84 SER A O 1
ATOM 683 N N . ILE A 1 85 ? -7.094 -1.205 20.810 1.00 72.44 85 ILE A N 1
ATOM 684 C CA . ILE A 1 85 ? -7.940 -0.690 19.731 1.00 72.44 85 ILE A CA 1
ATOM 685 C C . ILE A 1 85 ? -7.358 0.623 19.175 1.00 72.44 85 ILE A C 1
ATOM 687 O O . ILE A 1 85 ? -7.267 0.813 17.959 1.00 72.44 85 ILE A O 1
ATOM 691 N N . ALA A 1 86 ? -6.871 1.514 20.044 1.00 75.69 86 ALA A N 1
ATOM 692 C CA . ALA A 1 86 ? -6.223 2.760 19.635 1.00 75.69 86 ALA A CA 1
ATOM 693 C C . ALA A 1 86 ? -4.938 2.520 18.819 1.00 75.69 86 ALA A C 1
ATOM 695 O O . ALA A 1 86 ? -4.728 3.174 17.794 1.00 75.69 86 ALA A O 1
ATOM 696 N N . LYS A 1 87 ? -4.111 1.542 19.216 1.00 78.19 87 LYS A N 1
ATOM 697 C CA . LYS A 1 87 ? -2.908 1.145 18.459 1.00 78.19 87 LYS A CA 1
ATOM 698 C C . LYS A 1 87 ? -3.244 0.599 17.073 1.00 78.19 87 LYS A C 1
ATOM 700 O O . LYS A 1 87 ? -2.528 0.892 16.117 1.00 78.19 87 LYS A O 1
ATOM 705 N N . GLN A 1 88 ? -4.334 -0.160 16.941 1.00 72.12 88 GLN A N 1
ATOM 706 C CA . GLN A 1 88 ? -4.799 -0.642 15.637 1.00 72.12 88 GLN A CA 1
ATOM 707 C C . GLN A 1 88 ? -5.175 0.521 14.721 1.00 72.12 88 GLN A C 1
ATOM 709 O O . GLN A 1 88 ? -4.710 0.583 13.583 1.00 72.12 88 GLN A O 1
ATOM 714 N N . ARG A 1 89 ? -5.929 1.499 15.235 1.00 75.25 89 ARG A N 1
ATOM 715 C CA . ARG A 1 89 ? -6.265 2.718 14.487 1.00 75.25 89 ARG A CA 1
ATOM 716 C C . ARG A 1 89 ? -5.016 3.473 14.025 1.00 75.25 89 ARG A C 1
ATOM 718 O O . ARG A 1 89 ? -4.954 3.910 12.879 1.00 75.25 89 ARG A O 1
ATOM 725 N N . GLU A 1 90 ? -4.015 3.626 14.888 1.00 77.06 90 GLU A N 1
ATOM 726 C CA . GLU A 1 90 ? -2.773 4.318 14.532 1.00 77.06 90 GLU A CA 1
ATOM 727 C C . GLU A 1 90 ? -1.984 3.576 13.440 1.00 77.06 90 GLU A C 1
ATOM 729 O O . GLU A 1 90 ? -1.516 4.197 12.483 1.00 77.06 90 GLU A O 1
ATOM 734 N N . ALA A 1 91 ? -1.902 2.244 13.520 1.00 72.12 91 ALA A N 1
ATOM 735 C CA . ALA A 1 91 ? -1.277 1.425 12.483 1.00 72.12 91 ALA A CA 1
ATOM 736 C C . ALA A 1 91 ? -1.974 1.593 11.119 1.00 72.12 91 ALA A C 1
ATOM 738 O O . ALA A 1 91 ? -1.300 1.742 10.096 1.00 72.12 91 ALA A O 1
ATOM 739 N N . LEU A 1 92 ? -3.311 1.653 11.105 1.00 72.56 92 LEU A N 1
ATOM 740 C CA . LEU A 1 92 ? -4.105 1.896 9.895 1.00 72.56 92 LEU A CA 1
ATOM 741 C C . LEU A 1 92 ? -3.857 3.292 9.296 1.00 72.56 92 LEU A C 1
ATOM 743 O O . LEU A 1 92 ? -3.677 3.432 8.081 1.00 72.56 92 LEU A O 1
ATOM 747 N N . ILE A 1 93 ? -3.789 4.330 10.134 1.00 75.94 93 ILE A N 1
ATOM 748 C CA . ILE A 1 93 ? -3.476 5.702 9.701 1.00 75.94 93 ILE A CA 1
ATOM 749 C C . ILE A 1 93 ? -2.069 5.767 9.096 1.00 75.94 93 ILE A C 1
ATOM 751 O O . ILE A 1 93 ? -1.871 6.333 8.017 1.00 75.94 93 ILE A O 1
ATOM 755 N N . ASN A 1 94 ? -1.090 5.155 9.760 1.00 73.69 94 ASN A N 1
ATOM 756 C CA . ASN A 1 94 ? 0.290 5.150 9.290 1.00 73.69 94 ASN A CA 1
ATOM 757 C C . ASN A 1 94 ? 0.422 4.399 7.957 1.00 73.69 94 ASN A C 1
ATOM 759 O O . ASN A 1 94 ? 1.038 4.926 7.029 1.00 73.69 94 ASN A O 1
ATOM 763 N N . GLY A 1 95 ? -0.224 3.237 7.810 1.00 68.75 95 GLY A N 1
ATOM 764 C CA . GLY A 1 95 ? -0.221 2.463 6.564 1.00 68.75 95 GLY A CA 1
ATOM 765 C C . GLY A 1 95 ? -0.828 3.215 5.375 1.00 68.75 95 GLY A C 1
ATOM 766 O O . GLY A 1 95 ? -0.252 3.230 4.287 1.00 68.75 95 GLY A O 1
ATOM 767 N N . THR A 1 96 ? -1.950 3.910 5.584 1.00 70.44 96 THR A N 1
ATOM 768 C CA . THR A 1 96 ? -2.627 4.683 4.523 1.00 70.44 96 THR A CA 1
ATOM 769 C C . THR A 1 96 ? -1.889 5.978 4.162 1.00 70.44 96 THR A C 1
ATOM 771 O O . THR A 1 96 ? -1.958 6.439 3.021 1.00 70.44 96 THR A O 1
ATOM 774 N N . SER A 1 97 ? -1.121 6.554 5.093 1.00 74.62 97 SER A N 1
ATOM 775 C CA . SER A 1 97 ? -0.386 7.806 4.869 1.00 74.62 97 SER A CA 1
ATOM 776 C C . SER A 1 97 ? 0.719 7.715 3.804 1.00 74.62 97 SER A C 1
ATOM 778 O O . SER A 1 97 ? 1.002 8.715 3.144 1.00 74.62 97 SER A O 1
ATOM 780 N N . ILE A 1 98 ? 1.291 6.523 3.584 1.00 72.50 98 ILE A N 1
ATOM 781 C CA . ILE A 1 98 ? 2.412 6.271 2.654 1.00 72.50 98 ILE A CA 1
ATOM 782 C C . ILE A 1 98 ? 2.058 6.649 1.204 1.00 72.50 98 ILE A C 1
ATOM 784 O O . ILE A 1 98 ? 2.934 7.018 0.421 1.00 72.50 98 ILE A O 1
ATOM 788 N N . PHE A 1 99 ? 0.771 6.614 0.853 1.00 68.75 99 PHE A N 1
ATOM 789 C CA . PHE A 1 99 ? 0.285 6.854 -0.508 1.00 68.75 99 PHE A CA 1
ATOM 790 C C . PHE A 1 99 ? -0.228 8.280 -0.730 1.00 68.75 99 PHE A C 1
ATOM 792 O O . PHE A 1 99 ? -0.634 8.636 -1.841 1.00 68.75 99 PHE A O 1
ATOM 799 N N . LYS A 1 100 ? -0.173 9.136 0.300 1.00 70.50 100 LYS A N 1
ATOM 800 C CA . LYS A 1 100 ? -0.501 10.555 0.151 1.00 70.50 100 LYS A CA 1
ATOM 801 C C . LYS A 1 100 ? 0.466 11.214 -0.837 1.00 70.50 100 LYS A C 1
ATOM 803 O O . LYS A 1 100 ? 1.689 11.082 -0.743 1.00 70.50 100 LYS A O 1
ATOM 808 N N . GLY A 1 101 ? -0.104 11.949 -1.790 1.00 66.12 101 GLY A N 1
ATOM 809 C CA . GLY A 1 101 ? 0.662 12.677 -2.801 1.00 66.12 101 GLY A CA 1
ATOM 810 C C . GLY A 1 101 ? 1.233 11.814 -3.930 1.00 66.12 101 GLY A C 1
ATOM 811 O O . GLY A 1 101 ? 2.071 12.313 -4.664 1.00 66.12 101 GLY A O 1
ATOM 812 N N . LEU A 1 102 ? 0.799 10.555 -4.096 1.00 67.81 102 LEU A N 1
ATOM 813 C CA . LEU A 1 102 ? 1.130 9.754 -5.291 1.00 67.81 102 LEU A CA 1
ATOM 814 C C . LEU A 1 102 ? 0.294 10.121 -6.529 1.00 67.81 102 LEU A C 1
ATOM 816 O O . LEU A 1 102 ? 0.615 9.695 -7.632 1.00 67.81 102 LEU A O 1
ATOM 820 N N . ASN A 1 103 ? -0.775 10.905 -6.357 1.00 59.97 103 ASN A N 1
ATOM 821 C CA . ASN A 1 103 ? -1.666 11.337 -7.439 1.00 59.97 103 ASN A CA 1
ATOM 822 C C . ASN A 1 103 ? -1.197 12.640 -8.124 1.00 59.97 103 ASN A C 1
ATOM 824 O O . ASN A 1 103 ? -1.995 13.354 -8.728 1.00 59.97 103 ASN A O 1
ATOM 828 N N . THR A 1 104 ? 0.077 13.012 -7.981 1.00 59.34 104 THR A N 1
ATOM 829 C CA . THR A 1 104 ? 0.640 14.170 -8.684 1.00 59.34 104 THR A CA 1
ATOM 830 C C . THR A 1 104 ? 1.048 13.762 -10.097 1.00 59.34 104 THR A C 1
ATOM 832 O O . THR A 1 104 ? 1.607 12.690 -10.302 1.00 59.34 104 THR A O 1
ATOM 835 N N . ALA A 1 105 ? 0.768 14.620 -11.082 1.00 51.59 105 ALA A N 1
ATOM 836 C CA . ALA A 1 105 ? 0.984 14.350 -12.510 1.00 51.59 105 ALA A CA 1
ATOM 837 C C . ALA A 1 105 ? 2.459 14.102 -12.899 1.00 51.59 105 ALA A C 1
ATOM 839 O O . ALA A 1 105 ? 2.745 13.660 -14.009 1.00 51.59 105 ALA A O 1
ATOM 840 N N . GLU A 1 106 ? 3.393 14.370 -11.987 1.00 54.03 106 GLU A N 1
ATOM 841 C CA . GLU A 1 106 ? 4.825 14.167 -12.162 1.00 54.03 106 GLU A CA 1
ATOM 842 C C . GLU A 1 106 ? 5.258 12.920 -11.388 1.00 54.03 106 GLU A C 1
ATOM 844 O O . GLU A 1 106 ? 5.702 12.966 -10.240 1.00 54.03 106 GLU A O 1
ATOM 849 N N . TYR A 1 107 ? 5.128 11.769 -12.037 1.00 57.84 107 TYR A N 1
ATOM 850 C CA . TYR A 1 107 ? 5.550 10.458 -11.535 1.00 57.84 107 TYR A CA 1
ATOM 851 C C . TYR A 1 107 ? 7.082 10.293 -11.420 1.00 57.84 107 TYR A C 1
ATOM 853 O O . TYR A 1 107 ? 7.604 9.182 -11.353 1.00 57.84 107 TYR A O 1
ATOM 861 N N . THR A 1 108 ? 7.827 11.399 -11.364 1.00 59.81 108 THR A N 1
ATOM 862 C CA . THR A 1 108 ? 9.286 11.465 -11.163 1.00 59.81 108 THR A CA 1
ATOM 863 C C . THR A 1 108 ? 9.721 10.998 -9.769 1.00 59.81 108 THR A C 1
ATOM 865 O O . THR A 1 108 ? 10.911 10.790 -9.520 1.00 59.81 108 THR A O 1
ATOM 868 N N . SER A 1 109 ? 8.754 10.796 -8.874 1.00 68.12 109 SER A N 1
ATOM 869 C CA . SER A 1 109 ? 8.925 10.441 -7.467 1.00 68.12 109 SER A CA 1
ATOM 870 C C . SER A 1 109 ? 8.701 8.956 -7.163 1.00 68.12 109 SER A C 1
ATOM 872 O O . SER A 1 109 ? 8.519 8.609 -6.002 1.00 68.12 109 SER A O 1
ATOM 874 N N . VAL A 1 110 ? 8.703 8.051 -8.151 1.00 78.25 110 VAL A N 1
ATOM 875 C CA . VAL A 1 110 ? 8.596 6.597 -7.905 1.00 78.25 110 VAL A CA 1
ATOM 876 C C . VAL A 1 110 ? 9.690 5.842 -8.652 1.00 78.25 110 VAL A C 1
ATOM 878 O O . VAL A 1 110 ? 10.039 6.169 -9.784 1.00 78.25 110 VAL A O 1
ATOM 881 N N . ASP A 1 111 ? 10.257 4.835 -7.997 1.00 83.12 111 ASP A N 1
ATOM 882 C CA . ASP A 1 111 ? 11.315 3.989 -8.540 1.00 83.12 111 ASP A CA 1
ATOM 883 C C . ASP A 1 111 ? 11.171 2.552 -8.025 1.00 83.12 111 ASP A C 1
ATOM 885 O O . ASP A 1 111 ? 10.358 2.259 -7.143 1.00 83.12 111 ASP A O 1
ATOM 889 N N . PHE A 1 112 ? 11.974 1.644 -8.573 1.00 85.75 112 PHE A N 1
ATOM 890 C CA . PHE A 1 112 ? 12.058 0.277 -8.075 1.00 85.75 112 PHE A CA 1
ATOM 891 C C . PHE A 1 112 ? 13.231 0.101 -7.131 1.00 85.75 112 PHE A C 1
ATOM 893 O O . PHE A 1 112 ? 14.325 0.624 -7.346 1.00 85.75 112 PHE A O 1
ATOM 900 N N . GLN A 1 113 ? 13.008 -0.734 -6.131 1.00 89.12 113 GLN A N 1
ATOM 901 C CA . GLN A 1 113 ? 14.039 -1.293 -5.284 1.00 89.12 113 GLN A CA 1
ATOM 902 C C . GLN A 1 113 ? 14.115 -2.796 -5.549 1.00 89.12 113 GLN A C 1
ATOM 904 O O . GLN A 1 113 ? 13.097 -3.485 -5.547 1.00 89.12 113 GLN A O 1
ATOM 909 N N . ASP A 1 114 ? 15.309 -3.325 -5.795 1.00 88.56 114 ASP A N 1
ATOM 910 C CA . ASP A 1 114 ? 15.494 -4.776 -5.859 1.00 88.56 114 ASP A CA 1
ATOM 911 C C . ASP A 1 114 ? 15.268 -5.365 -4.466 1.00 88.56 114 ASP A C 1
ATOM 913 O O . ASP A 1 114 ? 15.910 -4.955 -3.498 1.00 88.56 114 ASP A O 1
ATOM 917 N N . MET A 1 115 ? 14.350 -6.326 -4.370 1.00 85.69 115 MET A N 1
ATOM 918 C CA . MET A 1 115 ? 13.969 -6.927 -3.099 1.00 85.69 115 MET A CA 1
ATOM 919 C C . MET A 1 115 ? 15.119 -7.723 -2.463 1.00 85.69 115 MET A C 1
ATOM 921 O O . MET A 1 115 ? 15.170 -7.837 -1.243 1.00 85.69 115 MET A O 1
ATOM 925 N N . THR A 1 116 ? 16.054 -8.252 -3.262 1.00 84.44 116 THR A N 1
ATOM 926 C CA . THR A 1 116 ? 17.188 -9.040 -2.753 1.00 84.44 116 THR A CA 1
ATOM 927 C C . THR A 1 116 ? 18.333 -8.155 -2.269 1.00 84.44 116 THR A C 1
ATOM 929 O O . THR A 1 116 ? 18.898 -8.408 -1.210 1.00 84.44 116 THR A O 1
ATOM 932 N N . SER A 1 117 ? 18.702 -7.131 -3.042 1.00 83.06 117 SER A N 1
ATOM 933 C CA . SER A 1 117 ? 19.855 -6.275 -2.722 1.00 83.06 117 SER A CA 1
ATOM 934 C C . SER A 1 117 ? 19.496 -4.991 -1.972 1.00 83.06 117 SER A C 1
ATOM 936 O O . SER A 1 117 ? 20.390 -4.302 -1.486 1.00 83.06 117 SER A O 1
ATOM 938 N N . GLY A 1 118 ? 18.213 -4.622 -1.912 1.00 81.50 118 GLY A N 1
ATOM 939 C CA . GLY A 1 118 ? 17.755 -3.340 -1.370 1.00 81.50 118 GLY A CA 1
ATOM 940 C C . GLY A 1 118 ? 18.181 -2.128 -2.206 1.00 81.50 118 GLY A C 1
ATOM 941 O O . GLY A 1 118 ? 17.973 -0.988 -1.789 1.00 81.50 118 GLY A O 1
ATOM 942 N N . LYS A 1 119 ? 18.785 -2.338 -3.381 1.00 83.50 119 LYS A N 1
ATOM 943 C CA . LYS A 1 119 ? 19.347 -1.270 -4.211 1.00 83.50 119 LYS A CA 1
ATOM 944 C C . LYS A 1 119 ? 18.258 -0.570 -5.025 1.00 83.50 119 LYS A C 1
ATOM 946 O O . LYS A 1 119 ? 17.376 -1.226 -5.570 1.00 83.50 119 LYS A O 1
ATOM 951 N N . ALA A 1 120 ? 18.365 0.750 -5.164 1.00 82.81 120 ALA A N 1
ATOM 952 C CA . ALA A 1 120 ? 17.554 1.543 -6.088 1.00 82.81 120 ALA A CA 1
ATOM 953 C C . ALA A 1 120 ? 17.903 1.237 -7.557 1.00 82.81 120 ALA A C 1
ATOM 955 O O . ALA A 1 120 ? 19.083 1.171 -7.919 1.00 82.81 120 ALA A O 1
ATOM 956 N N . MET A 1 121 ? 16.891 1.080 -8.410 1.00 83.44 121 MET A N 1
ATOM 957 C CA . MET A 1 121 ? 17.067 0.788 -9.838 1.00 83.44 121 MET A CA 1
ATOM 958 C C . MET A 1 121 ? 17.274 2.052 -10.689 1.00 83.44 121 MET A C 1
ATOM 960 O O . MET A 1 121 ? 17.873 1.968 -11.760 1.00 83.44 121 MET A O 1
ATOM 964 N N . ASN A 1 122 ? 16.865 3.231 -10.209 1.00 78.75 122 ASN A N 1
ATOM 965 C CA . ASN A 1 122 ? 17.049 4.536 -10.848 1.00 78.75 122 ASN A CA 1
ATOM 966 C C . ASN A 1 122 ? 16.518 4.600 -12.289 1.00 78.75 122 ASN A C 1
ATOM 968 O O . ASN A 1 122 ? 17.198 5.113 -13.193 1.00 78.75 122 ASN A O 1
ATOM 972 N N . LEU A 1 123 ? 15.296 4.103 -12.512 1.00 76.31 123 LEU A N 1
ATOM 973 C CA . LEU A 1 123 ? 14.703 4.046 -13.855 1.00 76.31 123 LEU A CA 1
ATOM 974 C C . LEU A 1 123 ? 14.267 5.421 -14.392 1.00 76.31 123 LEU A C 1
ATOM 976 O O . LEU A 1 123 ? 14.150 5.584 -15.601 1.00 76.31 123 LEU A O 1
ATOM 980 N N . SER A 1 124 ? 14.109 6.433 -13.535 1.00 67.69 124 SER A N 1
ATOM 981 C CA . SER A 1 124 ? 13.489 7.724 -13.884 1.00 67.69 124 SER A CA 1
ATOM 982 C C . SER A 1 124 ? 14.198 8.559 -14.965 1.00 67.69 124 SER A C 1
ATOM 984 O O . SER A 1 124 ? 13.577 9.436 -15.547 1.00 67.69 124 SER A O 1
ATOM 986 N N . ALA A 1 125 ? 15.501 8.366 -15.205 1.00 64.69 125 ALA A N 1
ATOM 987 C CA . ALA A 1 125 ? 16.268 9.240 -16.106 1.00 64.69 125 ALA A CA 1
ATOM 988 C C . ALA A 1 125 ? 16.218 8.799 -17.582 1.00 64.69 125 ALA A C 1
ATOM 990 O O . ALA A 1 125 ? 16.274 9.641 -18.471 1.00 64.69 125 ALA A O 1
ATOM 991 N N . GLN A 1 126 ? 16.149 7.486 -17.840 1.00 66.44 126 GLN A N 1
ATOM 992 C CA . GLN A 1 126 ? 16.062 6.878 -19.179 1.00 66.44 126 GLN A CA 1
ATOM 993 C C . GLN A 1 126 ? 15.365 5.508 -19.077 1.00 66.44 126 GLN A C 1
ATOM 995 O O . GLN A 1 126 ? 16.008 4.463 -19.219 1.00 66.44 126 GLN A O 1
ATOM 1000 N N . PRO A 1 127 ? 14.059 5.490 -18.784 1.00 66.94 127 PRO A N 1
ATOM 1001 C CA . PRO A 1 127 ? 13.343 4.294 -18.343 1.00 66.94 127 PRO A CA 1
ATOM 1002 C C . PRO A 1 127 ? 13.380 3.156 -19.362 1.00 66.94 127 PRO A C 1
ATOM 1004 O O . PRO A 1 127 ? 13.611 2.019 -18.968 1.00 66.94 127 PRO A O 1
ATOM 1007 N N . LYS A 1 128 ? 13.239 3.431 -20.667 1.00 67.06 128 LYS A N 1
ATOM 1008 C CA . LYS A 1 128 ? 13.247 2.381 -21.707 1.00 67.06 128 LYS A CA 1
ATOM 1009 C C . LYS A 1 128 ? 14.572 1.621 -21.808 1.00 67.06 128 LYS A C 1
ATOM 1011 O O . LYS A 1 128 ? 14.577 0.394 -21.867 1.00 67.06 128 LYS A O 1
ATOM 1016 N N . VAL A 1 129 ? 15.686 2.351 -21.837 1.00 67.56 129 VAL A N 1
ATOM 1017 C CA . VAL A 1 129 ? 17.032 1.769 -21.970 1.00 67.56 129 VAL A CA 1
ATOM 1018 C C . VAL A 1 129 ? 17.434 1.103 -20.654 1.00 67.56 129 VAL A C 1
ATOM 1020 O O . VAL A 1 129 ? 17.775 -0.076 -20.628 1.00 67.56 129 VAL A O 1
ATOM 1023 N N . ARG A 1 130 ? 17.264 1.815 -19.534 1.00 70.12 130 ARG A N 1
ATOM 1024 C CA . ARG A 1 130 ? 17.661 1.328 -18.209 1.00 70.12 130 ARG A CA 1
ATOM 1025 C C . ARG A 1 130 ? 16.843 0.139 -17.729 1.00 70.12 130 ARG A C 1
ATOM 1027 O O . ARG A 1 130 ? 17.407 -0.765 -17.129 1.00 70.12 130 ARG A O 1
ATOM 1034 N N . ALA A 1 131 ? 15.538 0.089 -17.981 1.00 71.69 131 ALA A N 1
ATOM 1035 C CA . ALA A 1 131 ? 14.726 -1.021 -17.489 1.00 71.69 131 ALA A CA 1
ATOM 1036 C C . ALA A 1 131 ? 15.101 -2.350 -18.155 1.00 71.69 131 ALA A C 1
ATOM 1038 O O . ALA A 1 131 ? 15.150 -3.366 -17.471 1.00 71.69 131 ALA A O 1
ATOM 1039 N N . ARG A 1 132 ? 15.414 -2.359 -19.459 1.00 71.19 132 ARG A N 1
ATOM 1040 C CA . ARG A 1 132 ? 15.859 -3.584 -20.148 1.00 71.19 132 ARG A CA 1
ATOM 1041 C C . ARG A 1 132 ? 17.234 -4.062 -19.686 1.00 71.19 132 ARG A C 1
ATOM 1043 O O . ARG A 1 132 ? 17.472 -5.262 -19.670 1.00 71.19 132 ARG A O 1
ATOM 1050 N N . GLU A 1 133 ? 18.121 -3.139 -19.330 1.00 74.50 133 GLU A N 1
ATOM 1051 C CA . GLU A 1 133 ? 19.483 -3.454 -18.883 1.00 74.50 133 GLU A CA 1
ATOM 1052 C C . GLU A 1 133 ? 19.550 -3.858 -17.402 1.00 74.50 133 GLU A C 1
ATOM 1054 O O . GLU A 1 133 ? 20.420 -4.634 -17.009 1.00 74.50 133 GLU A O 1
ATOM 1059 N N . ILE A 1 134 ? 18.644 -3.327 -16.575 1.00 78.31 134 ILE A N 1
ATOM 1060 C CA . ILE A 1 134 ? 18.707 -3.445 -15.112 1.00 78.31 134 ILE A CA 1
ATOM 1061 C C . ILE A 1 134 ? 17.685 -4.452 -14.569 1.00 78.31 134 ILE A C 1
ATOM 1063 O O . ILE A 1 134 ? 17.986 -5.166 -13.606 1.00 78.31 134 ILE A O 1
ATOM 1067 N N . LEU A 1 135 ? 16.480 -4.523 -15.150 1.00 82.12 135 LEU A N 1
ATOM 1068 C CA . LEU A 1 135 ? 15.464 -5.468 -14.693 1.00 82.12 135 LEU A CA 1
ATOM 1069 C C . LEU A 1 135 ? 15.802 -6.869 -15.198 1.00 82.12 135 LEU A C 1
ATOM 1071 O O . LEU A 1 135 ? 16.103 -7.066 -16.370 1.00 82.12 135 LEU A O 1
ATOM 1075 N N . LYS A 1 136 ? 15.756 -7.848 -14.297 1.00 83.31 136 LYS A N 1
ATOM 1076 C CA . LYS A 1 136 ? 16.077 -9.247 -14.578 1.00 83.31 136 LYS A CA 1
ATOM 1077 C C . LYS A 1 136 ? 14.806 -10.077 -14.646 1.00 83.31 136 LYS A C 1
ATOM 1079 O O . LYS A 1 136 ? 13.827 -9.810 -13.947 1.00 83.31 136 LYS A O 1
ATOM 1084 N N . GLU A 1 137 ? 14.837 -11.115 -15.474 1.00 82.31 137 GLU A N 1
ATOM 1085 C CA . GLU A 1 137 ? 13.714 -12.036 -15.594 1.00 82.31 137 GLU A CA 1
ATOM 1086 C C . GLU A 1 137 ? 13.449 -12.747 -14.262 1.00 82.31 137 GLU A C 1
ATOM 1088 O O . GLU A 1 137 ? 14.374 -13.209 -13.596 1.00 82.31 137 GLU A O 1
ATOM 1093 N N . ARG A 1 138 ? 12.170 -12.838 -13.885 1.00 82.06 138 ARG A N 1
ATOM 1094 C CA . ARG A 1 138 ? 11.679 -13.489 -12.659 1.00 82.06 138 ARG A CA 1
ATOM 1095 C C . ARG A 1 138 ? 12.168 -12.878 -11.344 1.00 82.06 138 ARG A C 1
ATOM 1097 O O . ARG A 1 138 ? 11.879 -13.428 -10.286 1.00 82.06 138 ARG A O 1
ATOM 1104 N N . GLN A 1 139 ? 12.841 -11.732 -11.393 1.00 85.69 139 GLN A N 1
ATOM 1105 C CA . GLN A 1 139 ? 13.232 -11.001 -10.195 1.00 85.69 139 GLN A CA 1
ATOM 1106 C C . GLN A 1 139 ? 12.025 -10.260 -9.607 1.00 85.69 139 GLN A C 1
ATOM 1108 O O . GLN A 1 139 ? 11.163 -9.762 -10.342 1.00 85.69 139 GLN A O 1
ATOM 1113 N N . VAL A 1 140 ? 11.978 -10.200 -8.273 1.00 89.00 140 VAL A N 1
ATOM 1114 C CA . VAL A 1 140 ? 10.965 -9.456 -7.522 1.00 89.00 140 VAL A CA 1
ATOM 1115 C C . VAL A 1 140 ? 11.518 -8.088 -7.142 1.00 89.00 140 VAL A C 1
ATOM 1117 O O . VAL A 1 140 ? 12.589 -7.974 -6.545 1.00 89.00 140 VAL A O 1
ATOM 1120 N N . TYR A 1 141 ? 10.757 -7.051 -7.462 1.00 90.19 141 TYR A N 1
ATOM 1121 C CA . TYR A 1 141 ? 11.064 -5.667 -7.138 1.00 90.19 141 TYR A CA 1
ATOM 1122 C C . TYR A 1 141 ? 9.991 -5.091 -6.220 1.00 90.19 141 TYR A C 1
ATOM 1124 O O . TYR A 1 141 ? 8.815 -5.442 -6.315 1.00 90.19 141 TYR A O 1
ATOM 1132 N N . LEU A 1 142 ? 10.395 -4.184 -5.341 1.00 90.31 142 LEU A N 1
ATOM 1133 C CA . LEU A 1 142 ? 9.498 -3.358 -4.549 1.00 90.31 142 LEU A CA 1
ATOM 1134 C C . LEU A 1 142 ? 9.298 -2.030 -5.270 1.00 90.31 142 LEU A C 1
ATOM 1136 O O . LEU A 1 142 ? 10.267 -1.399 -5.696 1.00 90.31 142 LEU A O 1
ATOM 1140 N N . LEU A 1 143 ? 8.048 -1.597 -5.392 1.00 88.62 143 LEU A N 1
ATOM 1141 C CA . LEU A 1 143 ? 7.757 -0.231 -5.807 1.00 88.62 143 LEU A CA 1
ATOM 1142 C C . LEU A 1 143 ? 8.002 0.701 -4.617 1.00 88.62 143 LEU A C 1
ATOM 1144 O O . LEU A 1 143 ? 7.526 0.417 -3.519 1.00 88.62 143 LEU A O 1
ATOM 1148 N N . ALA A 1 144 ? 8.722 1.802 -4.811 1.00 86.81 144 ALA A N 1
ATOM 1149 C CA . ALA A 1 144 ? 9.050 2.732 -3.739 1.00 86.81 14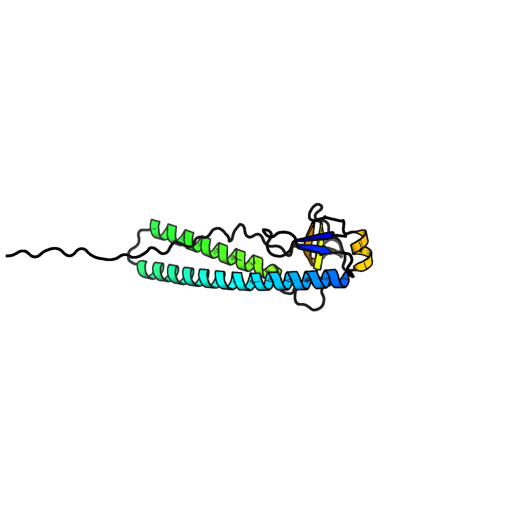4 ALA A CA 1
ATOM 1150 C C . ALA A 1 144 ? 8.878 4.188 -4.170 1.00 86.81 144 ALA A C 1
ATOM 1152 O O . ALA A 1 144 ? 9.235 4.569 -5.284 1.00 86.81 144 ALA A O 1
ATOM 1153 N N . LYS A 1 145 ? 8.379 5.018 -3.252 1.00 82.12 145 LYS A N 1
ATOM 1154 C CA . LYS A 1 145 ? 8.409 6.469 -3.395 1.00 82.12 145 LYS A CA 1
ATOM 1155 C C . LYS A 1 145 ? 9.841 6.955 -3.209 1.00 82.12 145 LYS A C 1
ATOM 1157 O O . LYS A 1 145 ? 10.509 6.588 -2.244 1.00 82.12 145 LYS A O 1
ATOM 1162 N N . ARG A 1 146 ? 10.290 7.773 -4.143 1.00 79.94 146 ARG A N 1
ATOM 1163 C CA . ARG A 1 146 ? 11.569 8.454 -4.170 1.00 79.94 146 ARG A CA 1
ATOM 1164 C C . ARG A 1 146 ? 11.411 9.837 -3.557 1.00 79.94 146 ARG A C 1
ATOM 1166 O O . ARG A 1 146 ? 10.769 10.703 -4.143 1.00 79.94 146 ARG A O 1
ATOM 1173 N N . ASP A 1 147 ? 12.051 10.032 -2.416 1.00 76.19 147 ASP A N 1
ATOM 1174 C CA . ASP A 1 147 ? 12.241 11.342 -1.813 1.00 76.19 147 ASP A CA 1
ATOM 1175 C C . ASP A 1 147 ? 13.710 11.746 -2.001 1.00 76.19 147 ASP A C 1
ATOM 1177 O O . ASP A 1 147 ? 14.620 10.961 -1.725 1.00 76.19 147 ASP A O 1
ATOM 1181 N N . THR A 1 148 ? 13.955 12.963 -2.480 1.00 71.88 148 THR A N 1
ATOM 1182 C CA . THR A 1 148 ? 15.310 13.522 -2.554 1.00 71.88 148 THR A CA 1
ATOM 1183 C C . THR A 1 148 ? 15.564 14.323 -1.289 1.00 71.88 148 THR A C 1
ATOM 1185 O O . THR A 1 148 ? 14.833 15.269 -0.994 1.00 71.88 148 THR A O 1
ATOM 1188 N N . ILE A 1 149 ? 16.588 13.946 -0.530 1.00 72.44 149 ILE A N 1
ATOM 1189 C CA . ILE A 1 149 ? 16.987 14.651 0.687 1.00 72.44 149 ILE A CA 1
ATOM 1190 C C . ILE A 1 149 ? 18.334 15.311 0.418 1.00 72.44 149 ILE A C 1
ATOM 1192 O O . ILE A 1 149 ? 19.262 14.675 -0.085 1.00 72.44 149 ILE A O 1
ATOM 1196 N N . GLN A 1 150 ? 18.453 16.596 0.745 1.00 69.81 150 GLN A N 1
ATOM 1197 C CA . GLN A 1 150 ? 19.750 17.260 0.736 1.00 69.81 150 GLN A CA 1
ATOM 1198 C C . GLN A 1 150 ? 20.529 16.820 1.970 1.00 69.81 150 GLN A C 1
ATOM 1200 O O . GLN A 1 150 ? 20.123 17.076 3.102 1.00 69.81 150 GLN A O 1
ATOM 1205 N N . ASN A 1 151 ? 21.646 16.129 1.756 1.00 65.12 151 ASN A N 1
ATOM 1206 C CA . ASN A 1 151 ? 22.496 15.710 2.854 1.00 65.12 151 ASN A CA 1
ATOM 1207 C C . ASN A 1 151 ? 23.295 16.927 3.354 1.00 65.12 151 ASN A C 1
ATOM 1209 O O . ASN A 1 151 ? 24.274 17.339 2.725 1.00 65.12 151 ASN A O 1
ATOM 1213 N N . GLU A 1 152 ? 22.868 17.498 4.484 1.00 62.72 152 GLU A N 1
ATOM 1214 C CA . GLU A 1 152 ? 23.414 18.732 5.080 1.00 62.72 152 GLU A CA 1
ATOM 1215 C C . GLU A 1 152 ? 24.929 18.678 5.332 1.00 62.72 152 GLU A C 1
ATOM 1217 O O . GLU A 1 152 ? 25.594 19.709 5.379 1.00 62.72 152 GLU A O 1
ATOM 1222 N N . LYS A 1 153 ? 25.500 17.474 5.457 1.00 64.69 153 LYS A N 1
ATOM 1223 C CA . LYS A 1 153 ? 26.931 17.279 5.722 1.00 64.69 153 LYS A CA 1
ATOM 1224 C C . LYS A 1 153 ? 27.797 17.336 4.464 1.00 64.69 153 LYS A C 1
ATOM 1226 O O . LYS A 1 153 ? 28.974 17.673 4.552 1.00 64.69 153 LYS A O 1
ATOM 1231 N N . ASN A 1 154 ? 27.232 16.993 3.305 1.00 70.31 154 ASN A N 1
ATOM 1232 C CA . ASN A 1 154 ? 28.009 16.711 2.095 1.00 70.31 154 ASN A CA 1
ATOM 1233 C C . ASN A 1 154 ? 27.551 17.537 0.881 1.00 70.31 154 ASN A C 1
ATOM 1235 O O . ASN A 1 154 ? 28.187 17.458 -0.170 1.00 70.31 154 ASN A O 1
ATOM 1239 N N . GLY A 1 155 ? 26.419 18.246 0.981 1.00 64.94 155 GLY A N 1
ATOM 1240 C CA . GLY A 1 155 ? 25.786 18.967 -0.131 1.00 64.94 155 GLY A CA 1
ATOM 1241 C C . GLY A 1 155 ? 25.319 18.066 -1.282 1.00 64.94 155 GLY A C 1
ATOM 1242 O O . GLY A 1 155 ? 24.939 18.565 -2.337 1.00 64.94 155 GLY A O 1
ATOM 1243 N N . LYS A 1 156 ? 25.377 16.739 -1.109 1.00 67.88 156 LYS A N 1
ATOM 1244 C CA . LYS A 1 156 ? 24.963 15.753 -2.111 1.00 67.88 156 LYS A CA 1
ATOM 1245 C C . LYS A 1 156 ? 23.500 15.388 -1.904 1.00 67.88 156 LYS A C 1
ATOM 1247 O O . LYS A 1 156 ? 23.066 15.179 -0.772 1.00 67.88 156 LYS A O 1
ATOM 1252 N N . GLU A 1 157 ? 22.770 15.283 -3.006 1.00 69.69 157 GLU A N 1
ATOM 1253 C CA . GLU A 1 157 ? 21.418 14.736 -3.012 1.00 69.69 157 GLU A CA 1
ATOM 1254 C C . GLU A 1 157 ? 21.471 13.234 -2.731 1.00 69.69 157 GLU A C 1
ATOM 1256 O O . GLU A 1 157 ? 22.152 12.473 -3.424 1.00 69.69 157 GLU A O 1
ATOM 1261 N N . GLU A 1 158 ? 20.760 12.813 -1.692 1.00 74.00 158 GLU A N 1
ATOM 1262 C CA . GLU A 1 158 ? 20.576 11.416 -1.342 1.00 74.00 158 GLU A CA 1
ATOM 1263 C C . GLU A 1 158 ? 19.153 10.995 -1.701 1.00 74.00 158 GLU A C 1
ATOM 1265 O O . GLU A 1 158 ? 18.179 11.689 -1.402 1.00 74.00 158 GLU A O 1
ATOM 1270 N N . ILE A 1 159 ? 19.039 9.856 -2.382 1.00 75.25 159 ILE A N 1
ATOM 1271 C CA . ILE A 1 159 ? 17.750 9.287 -2.758 1.00 75.25 159 ILE A CA 1
ATOM 1272 C C . ILE A 1 159 ? 17.291 8.373 -1.629 1.00 75.25 159 ILE A C 1
ATOM 1274 O O . ILE A 1 159 ? 17.859 7.299 -1.422 1.00 75.25 159 ILE A O 1
ATOM 1278 N N . LEU A 1 160 ? 16.229 8.775 -0.940 1.00 78.56 160 LEU A N 1
ATOM 1279 C CA . LEU A 1 160 ? 15.528 7.928 0.007 1.00 78.56 160 LEU A CA 1
ATOM 1280 C C . LEU A 1 160 ? 14.385 7.209 -0.711 1.00 78.56 160 LEU A C 1
ATOM 1282 O O . LEU A 1 160 ? 13.493 7.839 -1.278 1.00 78.56 160 LEU A O 1
ATOM 1286 N N . LEU A 1 161 ? 14.403 5.878 -0.663 1.00 82.25 161 LEU A N 1
ATOM 1287 C CA . LEU A 1 161 ? 13.306 5.051 -1.153 1.00 82.25 161 LEU A CA 1
ATOM 1288 C C . LEU A 1 161 ? 12.432 4.596 0.014 1.00 82.25 161 LEU A C 1
ATOM 1290 O O . LEU A 1 161 ? 12.904 3.930 0.933 1.00 82.25 161 LEU A O 1
ATOM 1294 N N . LYS A 1 162 ? 11.145 4.930 -0.049 1.00 83.50 162 LYS A N 1
ATOM 1295 C CA . LYS A 1 162 ? 10.114 4.447 0.872 1.00 83.50 162 LYS A CA 1
ATOM 1296 C C . LYS A 1 162 ? 9.249 3.416 0.153 1.00 83.50 162 LYS A C 1
ATOM 1298 O O . LYS A 1 162 ? 8.498 3.805 -0.743 1.00 83.50 162 LYS A O 1
ATOM 1303 N N . PRO A 1 163 ? 9.338 2.121 0.502 1.00 86.00 163 PRO A N 1
ATOM 1304 C CA . PRO A 1 163 ? 8.522 1.092 -0.126 1.00 86.00 163 PRO A CA 1
ATOM 1305 C C . PRO A 1 163 ? 7.035 1.436 -0.046 1.00 86.00 163 PRO A C 1
ATOM 1307 O O . PRO A 1 163 ? 6.512 1.738 1.025 1.00 86.00 163 PRO A O 1
ATOM 1310 N N . LEU A 1 164 ? 6.343 1.343 -1.178 1.00 83.94 164 LEU A N 1
ATOM 1311 C CA . LEU A 1 164 ? 4.892 1.462 -1.286 1.00 83.94 164 LEU A CA 1
ATOM 1312 C C . LEU A 1 164 ? 4.241 0.139 -0.886 1.00 83.94 164 LEU A C 1
ATOM 1314 O O . LEU A 1 164 ? 3.455 -0.439 -1.633 1.00 83.94 164 LEU A O 1
ATOM 1318 N N . THR A 1 165 ? 4.623 -0.360 0.287 1.00 81.88 165 THR A N 1
ATOM 1319 C CA . THR A 1 165 ? 4.100 -1.584 0.884 1.00 81.88 165 THR A CA 1
ATOM 1320 C C . THR A 1 165 ? 3.836 -1.368 2.363 1.00 81.88 165 THR A C 1
ATOM 1322 O O . THR A 1 165 ? 4.650 -0.728 3.029 1.00 81.88 165 THR A O 1
ATOM 1325 N N . PHE A 1 166 ? 2.781 -1.962 2.903 1.00 76.69 166 PHE A N 1
ATOM 1326 C CA . PHE A 1 166 ? 2.468 -1.911 4.333 1.00 76.69 166 PHE A CA 1
ATOM 1327 C C . PHE A 1 166 ? 2.357 -3.315 4.930 1.00 76.69 166 PHE A C 1
ATOM 1329 O O . PHE A 1 166 ? 2.053 -4.287 4.240 1.00 76.69 166 PHE A O 1
ATOM 1336 N N . ASP A 1 167 ? 2.688 -3.414 6.216 1.00 70.31 167 ASP A N 1
ATOM 1337 C CA . ASP A 1 167 ? 2.680 -4.659 6.979 1.00 70.31 167 ASP A CA 1
ATOM 1338 C C . ASP A 1 167 ? 1.375 -4.790 7.764 1.00 70.31 167 ASP A C 1
ATOM 1340 O O . ASP A 1 167 ? 1.061 -3.936 8.593 1.00 70.31 167 ASP A O 1
ATOM 1344 N N . MET A 1 168 ? 0.617 -5.847 7.478 1.00 59.94 168 MET A N 1
ATOM 1345 C CA . MET A 1 168 ? -0.722 -6.076 8.027 1.00 59.94 168 MET A CA 1
ATOM 1346 C C . MET A 1 168 ? -0.733 -6.894 9.319 1.00 59.94 168 MET A C 1
ATOM 1348 O O . MET A 1 168 ? -1.767 -6.974 9.980 1.00 59.94 168 MET A O 1
ATOM 1352 N N . SER A 1 169 ? 0.414 -7.434 9.735 1.00 64.50 169 SER A N 1
ATOM 1353 C CA . SER A 1 169 ? 0.508 -8.323 10.901 1.00 64.50 169 SER A CA 1
ATOM 1354 C C . SER A 1 169 ? 0.017 -7.697 12.218 1.00 64.50 169 SER A C 1
ATOM 1356 O O . SER A 1 169 ? -0.370 -8.412 13.138 1.00 64.50 169 SER A O 1
ATOM 1358 N N . ILE A 1 170 ? -0.015 -6.363 12.314 1.00 55.62 170 ILE A N 1
ATOM 1359 C CA . ILE A 1 170 ? -0.440 -5.630 13.518 1.00 55.62 170 ILE A CA 1
ATOM 1360 C C . ILE A 1 170 ? -1.964 -5.390 13.546 1.00 55.62 170 ILE A C 1
ATOM 1362 O O . ILE A 1 170 ? -2.553 -5.337 14.626 1.00 55.62 170 ILE A O 1
ATOM 1366 N N . ALA A 1 171 ? -2.616 -5.274 12.383 1.00 51.38 171 ALA A N 1
ATOM 1367 C CA . ALA A 1 171 ? -4.048 -4.970 12.269 1.00 51.38 171 ALA A CA 1
ATOM 1368 C C . ALA A 1 171 ? -4.944 -6.225 12.275 1.00 51.38 171 ALA A C 1
ATOM 1370 O O . ALA A 1 171 ? -6.132 -6.134 12.568 1.00 51.38 171 ALA A O 1
ATOM 1371 N N . GLU A 1 172 ? -4.389 -7.403 11.979 1.00 53.75 172 GLU A N 1
ATOM 1372 C CA . GLU A 1 172 ? -5.143 -8.665 11.891 1.00 53.75 172 GLU A CA 1
ATOM 1373 C C . GLU A 1 172 ? -5.460 -9.320 13.242 1.00 53.75 172 GLU A C 1
ATOM 1375 O O . GLU A 1 172 ? -6.271 -10.249 13.298 1.00 53.75 172 GLU A O 1
ATOM 1380 N N . ASN A 1 173 ? -4.894 -8.823 14.347 1.00 51.53 173 ASN A N 1
ATOM 1381 C CA . ASN A 1 173 ? -5.307 -9.229 15.688 1.00 51.53 173 ASN A CA 1
ATOM 1382 C C . ASN A 1 173 ? -6.706 -8.668 15.974 1.00 51.53 173 ASN A C 1
ATOM 1384 O O . ASN A 1 173 ? -6.849 -7.653 16.645 1.00 51.53 173 ASN A O 1
ATOM 1388 N N . LYS A 1 174 ? -7.753 -9.306 15.442 1.00 50.53 174 LYS A N 1
ATOM 1389 C CA . LYS A 1 174 ? -9.151 -8.964 15.722 1.00 50.53 174 LYS A CA 1
ATOM 1390 C C . LYS A 1 174 ? -9.401 -9.022 17.228 1.00 50.53 174 LYS A C 1
ATOM 1392 O O . LYS A 1 174 ? -9.611 -10.091 17.790 1.00 50.53 174 LYS A O 1
ATOM 1397 N N . ILE A 1 175 ? -9.437 -7.857 17.863 1.00 51.31 175 ILE A N 1
ATOM 1398 C CA . ILE A 1 175 ? -9.995 -7.657 19.202 1.00 51.31 175 ILE A CA 1
ATOM 1399 C C . ILE A 1 175 ? -11.420 -7.156 18.976 1.00 51.31 175 ILE A C 1
ATOM 1401 O O . ILE A 1 175 ? -11.787 -6.056 19.355 1.00 51.31 175 ILE A O 1
ATOM 1405 N N . ILE A 1 176 ? -12.214 -7.926 18.233 1.00 50.19 176 ILE A N 1
ATOM 1406 C CA . ILE A 1 176 ? -13.655 -7.699 18.196 1.00 50.19 176 ILE A CA 1
ATOM 1407 C C . ILE A 1 176 ? -14.210 -8.687 19.216 1.00 50.19 176 ILE A C 1
ATOM 1409 O O . ILE A 1 176 ? -14.167 -9.891 18.944 1.00 50.19 176 ILE A O 1
ATOM 1413 N N . PRO A 1 177 ? -14.669 -8.238 20.397 1.00 43.66 177 PRO A N 1
ATOM 1414 C CA . PRO A 1 177 ? -15.344 -9.135 21.314 1.00 43.66 177 PRO A CA 1
ATOM 1415 C C . PRO A 1 177 ? -16.596 -9.667 20.610 1.00 43.66 177 PRO A C 1
ATOM 1417 O O . PRO A 1 177 ? -17.416 -8.900 20.097 1.00 43.66 177 PRO A O 1
ATOM 1420 N N . GLU A 1 178 ? -16.723 -10.995 20.532 1.00 38.69 178 GLU A N 1
ATOM 1421 C CA . GLU A 1 178 ? -17.956 -11.633 20.080 1.00 38.69 178 GLU A CA 1
ATOM 1422 C C . GLU A 1 178 ? -19.126 -11.020 20.850 1.00 38.69 178 GLU A C 1
ATOM 1424 O O . GLU A 1 178 ? -19.099 -10.944 22.080 1.00 38.69 178 GLU A O 1
ATOM 1429 N N . LYS A 1 179 ? -20.152 -10.565 20.118 1.00 39.06 179 LYS A N 1
ATOM 1430 C CA . LYS A 1 179 ? -21.405 -10.078 20.700 1.00 39.06 179 LYS A CA 1
ATOM 1431 C C . LYS A 1 179 ? -21.868 -11.077 21.758 1.00 39.06 179 LYS A C 1
ATOM 1433 O O . LYS A 1 179 ? -22.341 -12.163 21.420 1.00 39.06 179 LYS A O 1
ATOM 1438 N N . SER A 1 180 ? -21.771 -10.696 23.029 1.00 38.72 180 SER A N 1
ATOM 1439 C CA . SER A 1 180 ? -22.379 -11.437 24.122 1.00 38.72 180 SER A CA 1
ATOM 1440 C C . SER A 1 180 ? -23.885 -11.448 23.872 1.00 38.72 180 SER A C 1
ATOM 1442 O O . SER A 1 180 ? -24.602 -10.456 24.021 1.00 38.72 180 SER A O 1
ATOM 1444 N N . SER A 1 181 ? -24.372 -12.582 23.375 1.00 36.38 181 SER A N 1
ATOM 1445 C CA . SER A 1 181 ? -25.794 -12.811 23.184 1.00 36.38 181 SER A CA 1
ATOM 1446 C C . SER A 1 181 ? -26.485 -12.740 24.550 1.00 36.38 181 SER A C 1
ATOM 1448 O O . SER A 1 181 ? -26.479 -13.680 25.341 1.00 36.38 181 SER A O 1
ATOM 1450 N N . LYS A 1 182 ? -27.083 -11.584 24.852 1.00 40.06 182 LYS A N 1
ATOM 1451 C CA . LYS A 1 182 ? -28.073 -11.441 25.920 1.00 40.06 182 LYS A CA 1
ATOM 1452 C C . LYS A 1 182 ? -29.246 -12.369 25.595 1.00 40.06 182 LYS A C 1
ATOM 1454 O O . 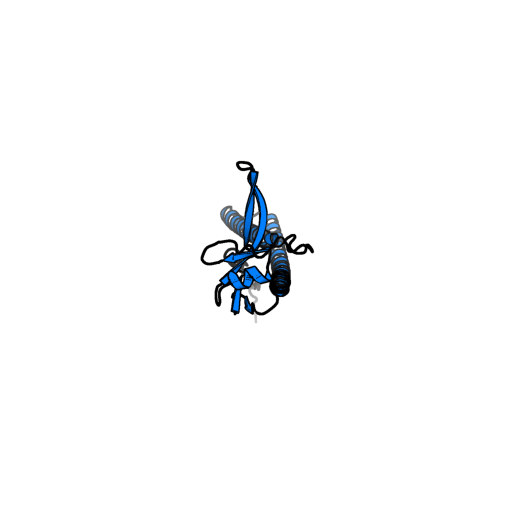LYS A 1 182 ? -30.136 -12.004 24.834 1.00 40.06 182 LYS A O 1
ATOM 1459 N N . LYS A 1 183 ? -29.270 -13.565 26.189 1.00 35.91 183 LYS A N 1
ATOM 1460 C CA . LYS A 1 183 ? -30.497 -14.351 26.365 1.00 35.91 183 LYS A CA 1
ATOM 1461 C C . LYS A 1 183 ? -30.972 -14.188 27.804 1.00 35.91 183 LYS A C 1
ATOM 1463 O O . LYS A 1 183 ? -30.706 -14.997 28.685 1.00 35.91 183 LYS A O 1
ATOM 1468 N N 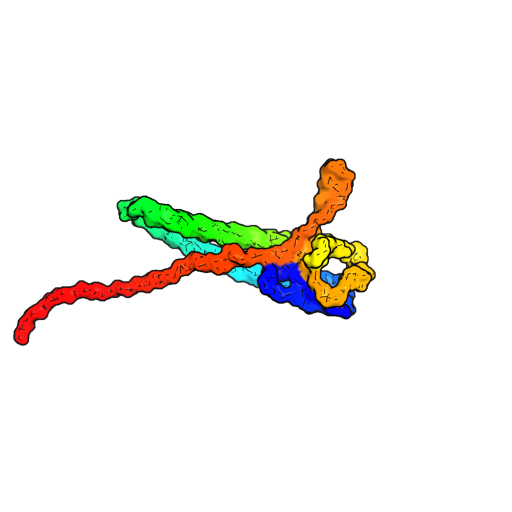. SER A 1 184 ? -31.663 -13.079 28.026 1.00 35.81 184 SER A N 1
ATOM 1469 C CA . SER A 1 184 ? -32.546 -12.873 29.164 1.00 35.81 184 SER A CA 1
ATOM 1470 C C . SER A 1 184 ? -33.862 -13.624 28.939 1.00 35.81 184 SER A C 1
ATOM 1472 O O . SER A 1 184 ? -34.604 -13.290 28.019 1.00 35.81 184 SER A O 1
ATOM 1474 N N . SER A 1 185 ? -34.163 -14.598 29.795 1.00 34.69 185 SER A N 1
ATOM 1475 C CA . SER A 1 185 ? -35.529 -14.947 30.228 1.00 34.69 185 SER A CA 1
ATOM 1476 C C . SER A 1 185 ? -35.400 -15.866 31.449 1.00 34.69 185 SER A C 1
ATOM 1478 O O . SER A 1 185 ? -35.169 -17.064 31.315 1.00 34.69 185 SER A O 1
ATOM 1480 N N . SER A 1 186 ? -35.193 -15.299 32.637 1.00 38.44 186 SER A N 1
ATOM 1481 C CA . SER A 1 186 ? -36.250 -14.983 33.612 1.00 38.44 186 SER A CA 1
ATOM 1482 C C . SER A 1 186 ? -37.060 -16.210 34.043 1.00 38.44 186 SER A C 1
ATOM 1484 O O . SER A 1 186 ? -38.019 -16.623 33.393 1.00 38.44 186 SER A O 1
ATOM 1486 N N . SER A 1 187 ? -36.669 -16.746 35.193 1.00 34.69 187 SER A N 1
ATOM 1487 C CA . SER A 1 187 ? -37.485 -17.572 36.068 1.00 34.69 187 SER A CA 1
ATOM 1488 C C . SER A 1 187 ? -38.666 -16.758 36.614 1.00 34.69 187 SER A C 1
ATOM 1490 O O . SER A 1 187 ? -38.493 -15.638 37.090 1.00 34.69 187 SER A O 1
ATOM 1492 N N . SER A 1 188 ? -39.868 -17.335 36.615 1.00 39.78 188 SER A N 1
ATOM 1493 C CA . SER A 1 188 ? -40.945 -16.898 37.508 1.00 39.78 188 SER A CA 1
ATOM 1494 C C . SER A 1 188 ? -41.642 -18.110 38.112 1.00 39.78 188 SER A C 1
ATOM 1496 O O . SER A 1 188 ? -42.183 -18.969 37.417 1.00 39.78 188 SER A O 1
ATOM 1498 N N . VAL A 1 189 ? -41.574 -18.155 39.435 1.00 41.19 189 VAL A N 1
ATOM 1499 C CA . VAL A 1 189 ? -42.078 -19.177 40.346 1.00 41.19 189 VAL A CA 1
ATOM 1500 C C . VAL A 1 189 ? -43.601 -19.071 40.513 1.00 41.19 189 VAL A C 1
ATOM 1502 O O . VAL A 1 189 ? -44.111 -18.014 40.859 1.00 41.19 189 VAL A O 1
ATOM 1505 N N . GLY A 1 190 ? -44.288 -20.210 40.362 1.00 38.78 190 GLY A N 1
ATOM 1506 C CA . GLY A 1 190 ? -45.352 -20.691 41.257 1.00 38.78 190 GLY A CA 1
ATOM 1507 C C . GLY A 1 190 ? -46.764 -20.086 41.189 1.00 38.78 190 GLY A C 1
ATOM 1508 O O . GLY A 1 190 ? -46.992 -18.955 41.601 1.00 38.78 190 GLY A O 1
ATOM 1509 N N . LYS A 1 191 ? -47.763 -20.945 40.920 1.00 37.09 191 LYS A N 1
ATOM 1510 C CA . LYS A 1 191 ? -48.979 -21.027 41.756 1.00 37.09 191 LYS A CA 1
ATOM 1511 C C . LYS A 1 191 ? -49.695 -22.381 41.627 1.00 37.09 191 LYS A C 1
ATOM 1513 O O . LYS A 1 191 ? -49.837 -22.942 40.552 1.00 37.09 191 LYS A O 1
ATOM 1518 N N . LYS A 1 192 ? -50.092 -22.877 42.800 1.00 41.44 192 LYS A N 1
ATOM 1519 C CA . LYS A 1 192 ? -50.769 -24.137 43.153 1.00 41.44 192 LYS A CA 1
ATOM 1520 C C . LYS A 1 192 ? -52.296 -24.061 42.930 1.00 41.44 192 LYS A C 1
ATOM 1522 O O . LYS A 1 192 ? -52.845 -22.963 42.991 1.00 41.44 192 LYS A O 1
ATOM 1527 N N . LYS A 1 193 ? -52.935 -25.247 42.954 1.00 44.12 193 LYS A N 1
ATOM 1528 C CA . LYS A 1 193 ? -54.384 -25.603 43.005 1.00 44.12 193 LYS A CA 1
ATOM 1529 C C . LYS A 1 193 ? -55.040 -25.715 41.618 1.00 44.12 193 LYS A C 1
ATOM 1531 O O . LYS A 1 193 ? -54.920 -24.799 40.823 1.00 44.12 193 LYS A O 1
ATOM 1536 N N . ARG A 1 194 ? -55.733 -26.805 41.283 1.00 44.62 194 ARG A N 1
ATOM 1537 C CA . ARG A 1 194 ? -56.650 -27.636 42.082 1.00 44.62 194 ARG A CA 1
ATOM 1538 C C . ARG A 1 194 ? -56.520 -29.113 41.731 1.00 44.62 194 ARG A C 1
ATOM 1540 O O . ARG A 1 194 ? -56.238 -29.385 40.548 1.00 44.62 194 ARG A O 1
#

Organism: NCBI:txid44058

pLDDT: mean 71.33, std 13.58, range [34.69, 90.31]

Foldseek 3Di:
DWEFEDAEAPVDGTDIDDLVPQLVCVLVVVLVVRVVNLVVVLVVLVVVLVVLVVVLVVLVVVCVVCVPPDDPVVVVVSVVLSVLSVVLNVLSVVLSVQCPPSPDPPVLFKFKAFPVPRDTQNCNPPVRVSCVVRGDPPTYIFIWGWDWDQPPVPRDTDTDTHGNYGYCPSNPPPPPPDPPPPPDDDDDDDDDDD

Radius of gyration: 25.7 Å; chains: 1; bounding box: 85×47×66 Å

Secondary structure (DSSP, 8-state):
-EEEEE-EETTSPPEEEETTS-HHHHHHHHHHHHHHHHHHHHHHHHHHHHHHHHHHHHHHHHHHHTTTT--HHHHHHHHHHHHHHHHHHHHHHHHHHTTTTTTSS-GGGEEEEETTT--B--GGGSHHHHHHHH--TT-EEEEEEEEEEE-TTT--EEEEEEESEE--TTT-S---------------------

Sequence (194 aa):
MLVFVRFGDKSKEPVMLNANCDCDIFLDFILRKAVKETESFARERENEMNEIEAVLKQEISELEAVEQCIDTTEKEQKVKQLESIAKQREALINGTSIFKGLNTAEYTSVDFQDMTSGKAMNLSAQPKVRAREILKERQVYLLAKRDTIQNEKNGKEEILLKPLTFDMSIAENKIIPEKSSKKSSSSSVGKKKR